Protein AF-A0A7W5P8Y1-F1 (afdb_monomer)

Sequence (285 aa):
MSAIVIVIILLVLVVILALVGFSMYNGFVKGRNTIQESWRQVDVELNRRYELLPNLVETVRAYAAHERNTLEDVTRLRNQAAQISQSDSGGLPSAQRSQVEEQLSGAVRNLIVSVEAYPDLKSNQNFLALQSQLVETEDRIANGRRYYNANVAAYNTKVESVPSNIIAGIAHFEKATYFEVNDPAVRQAPSVSFGEIAYRGEGDQPGQFQQPPQQQSLPPAQRPDDQLPDPQASGGYTPPAYAPPPQQGQAGPSGYQPPQNGQAQPGGQSGGQPGPGGYQPPQTS

Organism: NCBI:txid53388

pLDDT: mean 78.39, std 20.76, range [36.25, 97.94]

Radius of gyration: 36.6 Å; Cα contacts (8 Å, |Δi|>4): 149; chains: 1; bounding box: 74×118×83 Å

Structure (mmCIF, N/CA/C/O backbone):
data_AF-A0A7W5P8Y1-F1
#
_entry.id   AF-A0A7W5P8Y1-F1
#
loop_
_atom_site.group_PDB
_atom_site.id
_atom_site.type_symbol
_atom_site.label_atom_id
_atom_site.label_alt_id
_atom_site.label_comp_id
_atom_site.label_asym_id
_atom_site.label_entity_id
_atom_site.label_seq_id
_atom_site.pdbx_PDB_ins_code
_atom_site.Cartn_x
_atom_site.Cartn_y
_atom_site.Cartn_z
_atom_site.occupancy
_atom_site.B_iso_or_equiv
_atom_site.auth_seq_id
_atom_site.auth_comp_id
_atom_site.auth_asym_id
_atom_site.auth_atom_id
_atom_site.pdbx_PDB_model_num
ATOM 1 N N . MET A 1 1 ? 26.830 1.564 -54.567 1.00 70.31 1 MET A N 1
ATOM 2 C CA . MET A 1 1 ? 26.452 2.367 -53.381 1.00 70.31 1 MET A CA 1
ATOM 3 C C . MET A 1 1 ? 27.749 2.873 -52.756 1.00 70.31 1 MET A C 1
ATOM 5 O O . MET A 1 1 ? 28.651 2.062 -52.597 1.00 70.31 1 MET A O 1
ATOM 9 N N . SER A 1 2 ? 27.927 4.179 -52.535 1.00 92.38 2 SER A N 1
ATOM 10 C CA . SER A 1 2 ? 29.203 4.717 -52.030 1.00 92.38 2 SER A CA 1
ATOM 11 C C . SER A 1 2 ? 29.377 4.413 -50.536 1.00 92.38 2 SER A C 1
ATOM 13 O O . SER A 1 2 ? 28.396 4.371 -49.796 1.00 92.38 2 SER A O 1
ATOM 15 N N . ALA A 1 3 ? 30.619 4.215 -50.077 1.00 92.44 3 ALA A N 1
ATOM 16 C CA . ALA A 1 3 ? 30.924 3.919 -48.669 1.00 92.44 3 ALA A CA 1
ATOM 17 C C . ALA A 1 3 ? 30.329 4.960 -47.699 1.00 92.44 3 ALA A C 1
ATOM 19 O O . ALA A 1 3 ? 29.842 4.613 -46.628 1.00 92.44 3 ALA A O 1
ATOM 20 N N . ILE A 1 4 ? 30.279 6.227 -48.124 1.00 94.25 4 ILE A N 1
ATOM 21 C CA . ILE A 1 4 ? 29.667 7.336 -47.380 1.00 94.25 4 ILE A CA 1
ATOM 22 C C . ILE A 1 4 ? 28.175 7.082 -47.113 1.00 94.25 4 ILE A C 1
ATOM 24 O O . ILE A 1 4 ? 27.702 7.307 -46.004 1.00 94.25 4 ILE A O 1
ATOM 28 N N . VAL A 1 5 ? 27.434 6.564 -48.098 1.00 94.75 5 VAL A N 1
ATOM 29 C CA . VAL A 1 5 ? 26.000 6.264 -47.945 1.00 94.75 5 VAL A CA 1
ATOM 30 C C . VAL A 1 5 ? 25.782 5.147 -46.924 1.00 94.75 5 VAL A C 1
ATOM 32 O O . VAL A 1 5 ? 24.879 5.251 -46.100 1.00 94.75 5 VAL A O 1
ATOM 35 N N . ILE A 1 6 ? 26.637 4.119 -46.914 1.00 94.88 6 ILE A N 1
ATOM 36 C CA . ILE A 1 6 ? 26.567 3.027 -45.927 1.00 94.88 6 ILE A CA 1
ATOM 37 C C . ILE A 1 6 ? 26.810 3.563 -44.509 1.00 94.88 6 ILE A C 1
ATOM 39 O O . ILE A 1 6 ? 26.058 3.236 -43.594 1.00 94.88 6 ILE A O 1
ATOM 43 N N . VAL A 1 7 ? 27.811 4.432 -44.327 1.00 95.81 7 VAL A N 1
ATOM 44 C CA . VAL A 1 7 ? 28.109 5.055 -43.025 1.00 95.81 7 VAL A CA 1
ATOM 45 C C . VAL A 1 7 ? 26.942 5.912 -42.532 1.00 95.81 7 VAL A C 1
ATOM 47 O O . VAL A 1 7 ? 26.575 5.819 -41.363 1.00 95.81 7 VAL A O 1
ATOM 50 N N . ILE A 1 8 ? 26.318 6.703 -43.410 1.00 95.81 8 ILE A N 1
ATOM 51 C CA . ILE A 1 8 ? 25.147 7.518 -43.051 1.00 95.81 8 ILE A CA 1
ATOM 52 C C . ILE A 1 8 ? 23.976 6.626 -42.621 1.00 95.81 8 ILE A C 1
ATOM 54 O O . ILE A 1 8 ? 23.353 6.903 -41.599 1.00 95.81 8 ILE A O 1
ATOM 58 N N . ILE A 1 9 ? 23.701 5.536 -43.347 1.00 95.56 9 ILE A N 1
ATOM 59 C CA . ILE A 1 9 ? 22.631 4.587 -42.994 1.00 95.56 9 ILE A CA 1
ATOM 60 C C . ILE A 1 9 ? 22.881 3.972 -41.612 1.00 95.56 9 ILE A C 1
ATOM 62 O O . ILE A 1 9 ? 21.969 3.927 -40.787 1.00 95.56 9 ILE A O 1
ATOM 66 N N . LEU A 1 10 ? 24.114 3.538 -41.333 1.00 95.44 10 LEU A N 1
ATOM 67 C CA . LEU A 1 10 ? 24.484 2.986 -40.028 1.00 95.44 10 LEU A CA 1
ATOM 68 C C . LEU A 1 10 ? 24.333 4.016 -38.903 1.00 95.44 10 LEU A C 1
ATOM 70 O O . LEU A 1 10 ? 23.804 3.689 -37.844 1.00 95.44 10 LEU A O 1
ATOM 74 N N . LEU A 1 11 ? 24.747 5.263 -39.132 1.00 96.12 11 LEU A N 1
ATOM 75 C CA . LEU A 1 11 ? 24.616 6.334 -38.145 1.00 96.12 11 LEU A CA 1
ATOM 76 C C . LEU A 1 11 ? 23.142 6.625 -37.840 1.00 96.12 11 LEU A C 1
ATOM 78 O O . LEU A 1 11 ? 22.757 6.685 -36.674 1.00 96.12 11 LEU A O 1
ATOM 82 N N . VAL A 1 12 ? 22.303 6.739 -38.873 1.00 96.38 12 VAL A N 1
ATOM 83 C CA . VAL A 1 12 ? 20.855 6.935 -38.710 1.00 96.38 12 VAL A CA 1
ATOM 84 C C . VAL A 1 12 ? 20.232 5.772 -37.934 1.00 96.38 12 VAL A C 1
ATOM 86 O O . VAL A 1 12 ? 19.449 6.008 -37.015 1.00 96.38 12 VAL A O 1
ATOM 89 N N . LEU A 1 13 ? 20.618 4.529 -38.236 1.00 96.19 13 LEU A N 1
ATOM 90 C CA . LEU A 1 13 ? 20.143 3.350 -37.510 1.00 96.19 13 LEU A CA 1
ATOM 91 C C . LEU A 1 13 ? 20.513 3.409 -36.019 1.00 96.19 13 LEU A C 1
ATOM 93 O O . LEU A 1 13 ? 19.658 3.169 -35.168 1.00 96.19 13 LEU A O 1
ATOM 97 N N . VAL A 1 14 ? 21.755 3.776 -35.694 1.00 95.88 14 VAL A N 1
ATOM 98 C CA . VAL A 1 14 ? 22.213 3.931 -34.303 1.00 95.88 14 VAL A CA 1
ATOM 99 C C . VAL A 1 14 ? 21.418 5.015 -33.573 1.00 95.88 14 VAL A C 1
ATOM 101 O O . VAL A 1 14 ? 20.991 4.795 -32.441 1.00 95.88 14 VAL A O 1
ATOM 104 N N . VAL A 1 15 ? 21.161 6.158 -34.217 1.00 95.81 15 VAL A N 1
ATOM 105 C CA . VAL A 1 15 ? 20.356 7.241 -33.626 1.00 95.81 15 VAL A CA 1
ATOM 106 C C . VAL A 1 15 ? 18.926 6.773 -33.343 1.00 95.81 15 VAL A C 1
ATOM 108 O O . VAL A 1 15 ? 18.408 7.028 -32.257 1.00 95.81 15 VAL A O 1
ATOM 111 N N . ILE A 1 16 ? 18.297 6.042 -34.269 1.00 95.25 16 ILE A N 1
ATOM 112 C CA . ILE A 1 16 ? 16.948 5.490 -34.068 1.00 95.25 16 ILE A CA 1
ATOM 113 C C . ILE A 1 16 ? 16.932 4.516 -32.883 1.00 95.25 16 ILE A C 1
ATOM 115 O O . ILE A 1 16 ? 16.074 4.635 -32.007 1.00 95.25 16 ILE A O 1
ATOM 119 N N . LEU A 1 17 ? 17.892 3.588 -32.815 1.00 93.75 17 LEU A N 1
ATOM 120 C CA . LEU A 1 17 ? 17.996 2.635 -31.706 1.00 93.75 17 LEU A CA 1
ATOM 121 C C . LEU A 1 17 ? 18.206 3.342 -30.361 1.00 93.75 17 LEU A C 1
ATOM 123 O O . LEU A 1 17 ? 17.574 2.970 -29.372 1.00 93.75 17 LEU A O 1
ATOM 127 N N . ALA A 1 18 ? 19.032 4.392 -30.328 1.00 92.69 18 ALA A N 1
ATOM 128 C CA . ALA A 1 18 ? 19.240 5.196 -29.130 1.00 92.69 18 ALA A CA 1
ATOM 129 C C . ALA A 1 18 ? 17.938 5.871 -28.670 1.00 92.69 18 ALA A C 1
ATOM 131 O O . ALA A 1 18 ? 17.569 5.751 -27.503 1.00 92.69 18 ALA A O 1
ATOM 132 N N . LEU A 1 19 ? 17.199 6.521 -29.578 1.00 95.19 19 LEU A N 1
ATOM 133 C CA . LEU A 1 19 ? 15.923 7.177 -29.257 1.00 95.19 19 LEU A CA 1
ATOM 134 C C . LEU A 1 19 ? 14.881 6.190 -28.710 1.00 95.19 19 LEU A C 1
ATOM 136 O O . LEU A 1 19 ? 14.196 6.486 -27.727 1.00 95.19 19 LEU A O 1
ATOM 140 N N . VAL A 1 20 ? 14.788 4.998 -29.306 1.00 93.25 20 VAL A N 1
ATOM 141 C CA . VAL A 1 20 ? 13.912 3.922 -28.822 1.00 93.25 20 VAL A CA 1
ATOM 142 C C . VAL A 1 20 ? 14.339 3.462 -27.424 1.00 93.25 20 VAL A C 1
ATOM 144 O O . VAL A 1 20 ? 13.491 3.348 -26.535 1.00 93.25 20 VAL A O 1
ATOM 147 N N . GLY A 1 21 ? 15.642 3.272 -27.197 1.00 93.19 21 GLY A N 1
ATOM 148 C CA . GLY A 1 21 ? 16.197 2.915 -25.890 1.00 93.19 21 GLY A CA 1
ATOM 149 C C . GLY A 1 21 ? 15.875 3.947 -24.804 1.00 93.19 21 GLY A C 1
ATOM 150 O O . GLY A 1 21 ? 15.386 3.577 -23.734 1.00 93.19 21 GLY A O 1
ATOM 151 N N . PHE A 1 22 ? 16.050 5.242 -25.090 1.00 95.00 22 PHE A N 1
ATOM 152 C CA . PHE A 1 22 ? 15.689 6.329 -24.168 1.00 95.00 22 PHE A CA 1
ATOM 153 C C . PHE A 1 22 ? 14.194 6.337 -23.831 1.00 95.00 22 PHE A C 1
ATOM 155 O O . PHE A 1 22 ? 13.819 6.503 -22.669 1.00 95.00 22 PHE A O 1
ATOM 162 N N . SER A 1 23 ? 13.331 6.116 -24.825 1.00 94.81 23 SER A N 1
ATOM 163 C CA . SER A 1 23 ? 11.884 6.014 -24.608 1.00 94.81 23 SER A CA 1
ATOM 164 C C . SER A 1 23 ? 11.524 4.840 -23.685 1.00 94.81 23 SER A C 1
ATOM 166 O O . SER A 1 23 ? 10.752 4.999 -22.733 1.00 94.81 23 SER A O 1
ATOM 168 N N . MET A 1 24 ? 12.134 3.668 -23.898 1.00 94.81 24 MET A N 1
ATOM 169 C CA . MET A 1 24 ? 11.930 2.492 -23.044 1.00 94.81 24 MET A CA 1
ATOM 170 C C . MET A 1 24 ? 12.393 2.741 -21.608 1.00 94.81 24 MET A C 1
ATOM 172 O O . MET A 1 24 ? 11.608 2.502 -20.686 1.00 94.81 24 MET A O 1
ATOM 176 N N . TYR A 1 25 ? 13.605 3.279 -21.428 1.00 96.19 25 TYR A N 1
ATOM 177 C CA . TYR A 1 25 ? 14.173 3.633 -20.124 1.00 96.19 25 TYR A CA 1
ATOM 178 C C . TYR A 1 25 ? 13.255 4.584 -19.346 1.00 96.19 25 TYR A C 1
ATOM 180 O O . TYR A 1 25 ? 12.835 4.276 -18.230 1.00 96.19 25 TYR A O 1
ATOM 188 N N . ASN A 1 26 ? 12.847 5.698 -19.963 1.00 96.81 26 ASN A N 1
ATOM 189 C CA . ASN A 1 26 ? 11.939 6.662 -19.334 1.00 96.81 26 ASN A CA 1
ATOM 190 C C . ASN A 1 26 ? 10.590 6.031 -18.985 1.00 96.81 26 ASN A C 1
ATOM 192 O O . ASN A 1 26 ? 9.994 6.330 -17.950 1.00 96.81 26 ASN A O 1
ATOM 196 N N . GLY A 1 27 ? 10.111 5.115 -19.823 1.00 96.75 27 GLY A N 1
ATOM 197 C CA . GLY A 1 27 ? 8.899 4.372 -19.537 1.00 96.75 27 GLY A CA 1
ATOM 198 C C . GLY A 1 27 ? 9.029 3.399 -18.357 1.00 96.75 27 GLY A C 1
ATOM 199 O O . GLY A 1 27 ? 8.017 3.133 -17.714 1.00 96.75 27 GLY A O 1
ATOM 200 N N . PHE A 1 28 ? 10.216 2.864 -18.061 1.00 97.06 28 PHE A N 1
ATOM 201 C CA . PHE A 1 28 ? 10.454 2.074 -16.847 1.00 97.06 28 PHE A CA 1
ATOM 202 C C . PHE A 1 28 ? 10.535 2.951 -15.598 1.00 97.06 28 PHE A C 1
ATOM 204 O O . PHE A 1 28 ? 9.910 2.625 -14.590 1.00 97.06 28 PHE A O 1
ATOM 211 N N . VAL A 1 29 ? 11.228 4.092 -15.681 1.00 96.94 29 VAL A N 1
ATOM 212 C CA . VAL A 1 29 ? 11.271 5.091 -14.598 1.00 96.94 29 VAL A CA 1
ATOM 213 C C . VAL A 1 29 ? 9.858 5.551 -14.240 1.00 96.94 29 VAL A C 1
ATOM 215 O O . VAL A 1 29 ? 9.480 5.544 -13.070 1.00 96.94 29 VAL A O 1
ATOM 218 N N . LYS A 1 30 ? 9.036 5.862 -15.250 1.00 97.50 30 LYS A N 1
ATOM 219 C CA . LYS A 1 30 ? 7.623 6.200 -15.049 1.00 97.50 30 LYS A CA 1
ATOM 220 C C . LYS A 1 30 ? 6.869 5.073 -14.342 1.00 97.50 30 LYS A C 1
ATOM 222 O O . LYS A 1 30 ? 6.160 5.347 -13.383 1.00 97.50 30 LYS A O 1
ATOM 227 N N . GLY A 1 31 ? 7.053 3.824 -14.776 1.00 97.38 31 GLY A N 1
ATOM 228 C CA . GLY A 1 31 ? 6.427 2.657 -14.149 1.00 97.38 31 GLY A CA 1
ATOM 229 C C . GLY A 1 31 ? 6.788 2.505 -12.668 1.00 97.38 31 GLY A C 1
ATOM 230 O O . GLY A 1 31 ? 5.888 2.368 -11.843 1.00 97.38 31 GLY A O 1
ATOM 231 N N . ARG A 1 32 ? 8.075 2.620 -12.309 1.00 95.69 32 ARG A N 1
ATOM 232 C CA . ARG A 1 32 ? 8.530 2.593 -10.905 1.00 95.69 32 ARG A CA 1
ATOM 233 C C . ARG A 1 32 ? 7.883 3.696 -10.069 1.00 95.69 32 ARG A C 1
ATOM 235 O O . ARG A 1 32 ? 7.367 3.417 -8.990 1.00 95.69 32 ARG A O 1
ATOM 242 N N . ASN A 1 33 ? 7.856 4.921 -10.591 1.00 96.19 33 ASN A N 1
ATOM 243 C CA . ASN A 1 33 ? 7.246 6.055 -9.897 1.00 96.19 33 ASN A CA 1
ATOM 244 C C . ASN A 1 33 ? 5.735 5.857 -9.710 1.00 96.19 33 ASN A C 1
ATOM 246 O O . ASN A 1 33 ? 5.215 6.143 -8.638 1.00 96.19 33 ASN A O 1
ATOM 250 N N . THR A 1 34 ? 5.030 5.326 -10.716 1.00 97.00 34 THR A N 1
ATOM 251 C CA . THR A 1 34 ? 3.597 5.008 -10.614 1.00 97.00 34 THR A CA 1
ATOM 252 C C . THR A 1 34 ? 3.324 3.927 -9.569 1.00 97.00 34 THR A C 1
ATOM 254 O O . THR A 1 34 ? 2.392 4.072 -8.781 1.00 97.00 34 THR A O 1
ATOM 257 N N . ILE A 1 35 ? 4.148 2.875 -9.509 1.00 96.81 35 ILE A N 1
ATOM 258 C CA . ILE A 1 35 ? 4.040 1.839 -8.472 1.00 96.81 35 ILE A CA 1
ATOM 259 C C . ILE A 1 35 ? 4.240 2.457 -7.087 1.00 96.81 35 ILE A C 1
ATOM 261 O O . ILE A 1 35 ? 3.395 2.266 -6.216 1.00 96.81 35 ILE A O 1
ATOM 265 N N . GLN A 1 36 ? 5.310 3.233 -6.894 1.00 95.31 36 GLN A N 1
ATOM 266 C CA . GLN A 1 36 ? 5.610 3.867 -5.609 1.00 95.31 36 GLN A CA 1
ATOM 267 C C . GLN A 1 36 ? 4.511 4.845 -5.172 1.00 95.31 36 GLN A C 1
ATOM 269 O O . GLN A 1 36 ? 4.166 4.896 -3.996 1.00 95.31 36 GLN A O 1
ATOM 274 N N . GLU A 1 37 ? 3.940 5.593 -6.114 1.00 95.44 37 GLU A N 1
ATOM 275 C CA . GLU A 1 37 ? 2.805 6.480 -5.867 1.00 95.44 37 GLU A CA 1
ATOM 276 C C . GLU A 1 37 ? 1.570 5.695 -5.415 1.00 95.44 37 GLU A C 1
ATOM 278 O O . GLU A 1 37 ? 1.010 5.978 -4.358 1.00 95.44 37 GLU A O 1
ATOM 283 N N . SER A 1 38 ? 1.187 4.655 -6.163 1.00 95.88 38 SER A N 1
ATOM 284 C CA . SER A 1 38 ? 0.051 3.808 -5.783 1.00 95.88 38 SER A CA 1
ATOM 285 C C . SER A 1 38 ? 0.266 3.100 -4.443 1.00 95.88 38 SER A C 1
ATOM 287 O O . SER A 1 38 ? -0.683 2.931 -3.684 1.00 95.88 38 SER A O 1
ATOM 289 N N . TRP A 1 39 ? 1.511 2.747 -4.113 1.00 95.69 39 TRP A N 1
ATOM 290 C CA . TRP A 1 39 ? 1.852 2.182 -2.812 1.00 95.69 39 TRP A CA 1
ATOM 291 C C . TRP A 1 39 ? 1.713 3.198 -1.683 1.00 95.69 39 TRP A C 1
ATOM 293 O O . TRP A 1 39 ? 1.104 2.883 -0.668 1.00 95.69 39 TRP A O 1
ATOM 303 N N . ARG A 1 40 ? 2.210 4.429 -1.865 1.00 94.69 40 ARG A N 1
ATOM 304 C CA . ARG A 1 40 ? 2.064 5.497 -0.863 1.00 94.69 40 ARG A CA 1
ATOM 305 C C . ARG A 1 40 ? 0.600 5.754 -0.511 1.00 94.69 40 ARG A C 1
ATOM 307 O O . ARG A 1 40 ? 0.291 5.975 0.652 1.00 94.69 40 ARG A O 1
ATOM 314 N N . GLN A 1 41 ? -0.300 5.678 -1.488 1.00 94.50 41 GLN A N 1
ATOM 315 C CA . GLN A 1 41 ? -1.737 5.822 -1.238 1.00 94.50 41 GLN A CA 1
ATOM 316 C C . GLN A 1 41 ? -2.290 4.688 -0.365 1.00 94.50 41 GLN A C 1
ATOM 318 O O . GLN A 1 41 ? -3.066 4.948 0.549 1.00 94.50 41 GLN A O 1
ATOM 323 N N . VAL A 1 42 ? -1.859 3.444 -0.596 1.00 95.69 42 VAL A N 1
ATOM 324 C CA . VAL A 1 42 ? -2.226 2.302 0.257 1.00 95.69 42 VAL A CA 1
ATOM 325 C C . VAL A 1 42 ? -1.643 2.462 1.663 1.00 95.69 42 VAL A C 1
ATOM 327 O O . VAL A 1 42 ? -2.357 2.280 2.644 1.00 95.69 42 VAL A O 1
ATOM 330 N N . ASP A 1 43 ? -0.369 2.837 1.766 1.00 94.94 43 ASP A N 1
ATOM 331 C CA . ASP A 1 43 ? 0.350 3.005 3.032 1.00 94.94 43 ASP A CA 1
ATOM 332 C C . ASP A 1 43 ? -0.308 4.049 3.948 1.00 94.94 43 ASP A C 1
ATOM 334 O O . ASP A 1 43 ? -0.432 3.825 5.151 1.00 94.94 43 ASP A O 1
ATOM 338 N N . VAL A 1 44 ? -0.812 5.154 3.390 1.00 95.31 44 VAL A N 1
ATOM 339 C CA . VAL A 1 44 ? -1.564 6.167 4.151 1.00 95.31 44 VAL A CA 1
ATOM 340 C C . VAL A 1 44 ? -2.816 5.571 4.799 1.00 95.31 44 VAL A C 1
ATOM 342 O O . VAL A 1 44 ? -3.056 5.791 5.986 1.00 95.31 44 VAL A O 1
ATOM 345 N N . GLU A 1 45 ? -3.597 4.783 4.060 1.00 97.19 45 GLU A N 1
ATOM 346 C CA . GLU A 1 45 ? -4.825 4.179 4.591 1.00 97.19 45 GLU A CA 1
ATOM 347 C C . GLU A 1 45 ? -4.522 3.056 5.599 1.00 97.19 45 GLU A C 1
ATOM 349 O O . GLU A 1 45 ? -5.221 2.914 6.604 1.00 97.19 45 GLU A O 1
ATOM 354 N N . LEU A 1 46 ? -3.434 2.301 5.402 1.00 9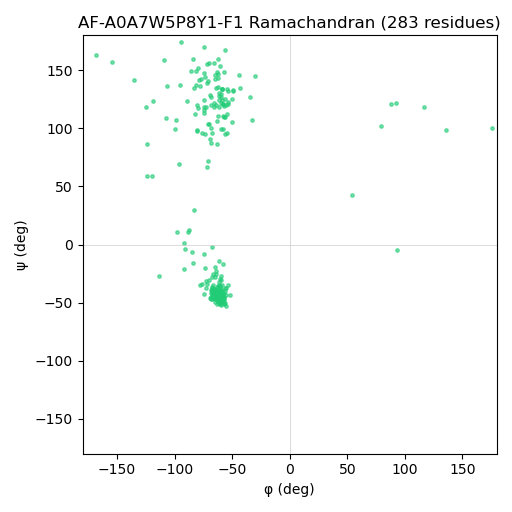6.69 46 LEU A N 1
ATOM 355 C CA . LEU A 1 46 ? -2.948 1.332 6.393 1.00 96.69 46 LEU A CA 1
ATOM 356 C C . LEU A 1 46 ? -2.574 2.021 7.714 1.00 96.69 46 LEU A C 1
ATOM 358 O O . LEU A 1 46 ?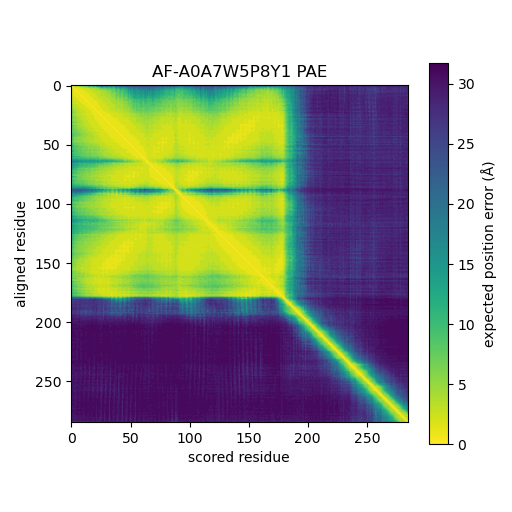 -2.992 1.568 8.780 1.00 96.69 46 LEU A O 1
ATOM 362 N N . ASN A 1 47 ? -1.863 3.150 7.652 1.00 95.50 47 ASN A N 1
ATOM 363 C CA . ASN A 1 47 ? -1.534 3.936 8.841 1.00 95.50 47 ASN A CA 1
ATOM 364 C C . ASN A 1 47 ? -2.788 4.500 9.520 1.00 95.50 47 ASN A C 1
ATOM 366 O O . ASN A 1 47 ? -2.942 4.352 10.734 1.00 95.50 47 ASN A O 1
ATOM 370 N N . ARG A 1 48 ? -3.737 5.044 8.745 1.00 97.06 48 ARG A N 1
ATOM 371 C CA . ARG A 1 48 ? -5.031 5.512 9.266 1.00 97.06 48 ARG A CA 1
ATOM 372 C C . ARG A 1 48 ? -5.762 4.410 10.032 1.00 97.06 48 ARG A C 1
ATOM 374 O O . ARG A 1 48 ? -6.266 4.645 11.129 1.00 97.06 48 ARG A O 1
ATOM 381 N N . ARG A 1 49 ? -5.774 3.180 9.509 1.00 97.50 49 ARG A N 1
ATOM 382 C CA . ARG A 1 49 ? -6.339 2.023 10.218 1.00 97.50 49 ARG A CA 1
ATOM 383 C C . ARG A 1 49 ? -5.673 1.819 11.579 1.00 97.50 49 ARG A C 1
ATOM 385 O O . ARG A 1 49 ? -6.369 1.635 12.575 1.00 97.50 49 ARG A O 1
ATOM 392 N N . TYR A 1 50 ? -4.348 1.887 11.666 1.00 97.12 50 TYR A N 1
ATOM 393 C CA . TYR A 1 50 ? -3.644 1.701 12.939 1.00 97.12 50 TYR A CA 1
ATOM 394 C C . TYR A 1 50 ? -3.944 2.782 13.980 1.00 97.12 50 TYR A C 1
ATOM 396 O O . TYR A 1 50 ? -3.830 2.507 15.179 1.00 97.12 50 TYR A O 1
ATOM 404 N N . GLU A 1 51 ? -4.288 3.990 13.543 1.00 97.00 51 GLU A N 1
ATOM 405 C CA . GLU A 1 51 ? -4.684 5.102 14.410 1.00 97.00 51 GLU A CA 1
ATOM 406 C C . GLU A 1 51 ? -6.114 4.936 14.939 1.00 97.00 51 GLU A C 1
ATOM 408 O O . GLU A 1 51 ? -6.392 5.280 16.087 1.00 97.00 51 GLU A O 1
ATOM 413 N N . LEU A 1 52 ? -7.012 4.350 14.139 1.00 97.19 52 LEU A N 1
ATOM 414 C CA . LEU A 1 52 ? -8.411 4.121 14.517 1.00 97.19 52 LEU A CA 1
ATOM 415 C C . LEU A 1 52 ? -8.593 2.923 15.461 1.00 97.19 52 LEU A C 1
ATOM 417 O O . LEU A 1 52 ? -9.451 2.951 16.347 1.00 97.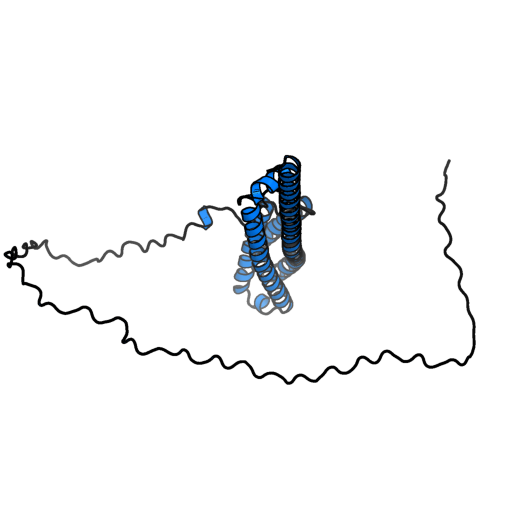19 52 LEU A O 1
ATOM 421 N N . LEU A 1 53 ? -7.788 1.868 15.298 1.00 97.12 53 LEU A N 1
ATOM 422 C CA . LEU A 1 53 ? -7.970 0.610 16.031 1.00 97.12 53 LEU A CA 1
ATOM 423 C C . LEU A 1 53 ? -7.888 0.715 17.564 1.00 97.12 53 LEU A C 1
ATOM 425 O O . LEU A 1 53 ? -8.707 0.071 18.215 1.00 97.12 53 LEU A O 1
ATOM 429 N N . PRO A 1 54 ? -6.989 1.504 18.184 1.00 96.75 54 PRO A N 1
ATOM 430 C CA . PRO A 1 54 ? -6.971 1.661 19.639 1.00 96.75 54 PRO A CA 1
ATOM 431 C C . PRO A 1 54 ? -8.288 2.205 20.198 1.00 96.75 54 PRO A C 1
ATOM 433 O O . PRO A 1 54 ? -8.796 1.683 21.188 1.00 96.75 54 PRO A O 1
ATOM 436 N N . ASN A 1 55 ? -8.869 3.206 19.528 1.00 96.44 55 ASN A N 1
ATOM 437 C CA . ASN A 1 55 ? -10.145 3.798 19.933 1.00 96.44 55 ASN A CA 1
ATOM 438 C C . ASN A 1 55 ? -11.300 2.805 19.762 1.00 96.44 55 ASN A C 1
ATOM 440 O O . ASN A 1 55 ? -12.177 2.726 20.623 1.00 96.44 55 ASN A O 1
ATOM 444 N N . LEU A 1 56 ? -11.283 2.012 18.685 1.00 94.81 56 LEU A N 1
ATOM 445 C CA . LEU A 1 56 ? -12.239 0.922 18.496 1.00 94.81 56 LEU A CA 1
ATOM 446 C C . LEU A 1 56 ? -12.127 -0.108 19.627 1.00 94.81 56 LEU A C 1
ATOM 448 O O . LEU A 1 56 ? -13.132 -0.433 20.252 1.00 94.81 56 LEU A O 1
ATOM 452 N N . VAL A 1 57 ? -10.915 -0.597 19.905 1.00 95.50 57 VAL A N 1
ATOM 453 C CA . VAL A 1 57 ? -10.657 -1.618 20.931 1.00 95.50 57 VAL A CA 1
ATOM 454 C C . VAL A 1 57 ? -11.119 -1.141 22.304 1.00 95.50 57 VAL A C 1
ATOM 456 O O . VAL A 1 57 ? -11.767 -1.903 23.016 1.00 95.50 57 VAL A O 1
ATOM 459 N N . GLU A 1 58 ? -10.838 0.111 22.667 1.00 95.06 58 GLU A N 1
ATOM 460 C CA . GLU A 1 58 ? -11.275 0.671 23.948 1.00 95.06 58 GLU A CA 1
ATOM 461 C C . GLU A 1 58 ? -12.803 0.795 24.028 1.00 95.06 58 GLU A C 1
ATOM 463 O O . GLU A 1 58 ? -13.411 0.408 25.026 1.00 95.06 58 GLU A O 1
ATOM 468 N N . THR A 1 59 ? -13.440 1.248 22.944 1.00 93.38 59 THR A N 1
ATOM 469 C CA . THR A 1 59 ? -14.903 1.362 22.879 1.00 93.38 59 THR A CA 1
ATOM 470 C C . THR A 1 59 ? -15.567 -0.007 23.008 1.00 93.38 59 THR A C 1
ATOM 472 O O . THR A 1 59 ? -16.506 -0.155 23.781 1.00 93.38 59 THR A O 1
ATOM 475 N N . VAL A 1 60 ? -15.073 -1.033 22.310 1.00 93.69 60 VAL A N 1
ATOM 476 C CA . VAL A 1 60 ? -15.630 -2.391 22.409 1.00 93.69 60 VAL A CA 1
ATOM 477 C C . VAL A 1 60 ? -15.370 -2.986 23.794 1.00 93.69 60 VAL A C 1
ATOM 479 O O . VAL A 1 60 ? -16.274 -3.572 24.385 1.00 93.69 60 VAL A O 1
ATOM 482 N N . ARG A 1 61 ? -14.172 -2.790 24.362 1.00 93.38 61 ARG A N 1
ATOM 483 C CA . ARG A 1 61 ? -13.806 -3.285 25.700 1.00 93.38 61 ARG A CA 1
ATOM 484 C C . ARG A 1 61 ? -14.769 -2.810 26.788 1.00 93.38 61 ARG A C 1
ATOM 486 O O . ARG A 1 61 ? -15.077 -3.591 27.686 1.00 93.38 61 ARG A O 1
ATOM 493 N N . ALA A 1 62 ? -15.255 -1.571 26.702 1.00 92.25 62 ALA A N 1
ATOM 494 C CA . ALA A 1 62 ? -16.185 -1.004 27.678 1.00 92.25 62 ALA A CA 1
ATOM 495 C C . ALA A 1 62 ? -17.549 -1.724 27.727 1.00 92.25 62 ALA A C 1
ATOM 497 O O . ALA A 1 62 ? -18.200 -1.710 28.769 1.00 92.25 62 ALA A O 1
ATOM 498 N N . TYR A 1 63 ? -17.965 -2.374 26.633 1.00 91.25 63 TYR A N 1
ATOM 499 C CA . TYR A 1 63 ? -19.277 -3.028 26.514 1.00 91.25 63 TYR A CA 1
ATOM 500 C C . TYR A 1 63 ? -19.196 -4.558 26.400 1.00 91.25 63 TYR A C 1
ATOM 502 O O . TYR A 1 63 ? -20.120 -5.258 26.806 1.00 91.25 63 TYR A O 1
ATOM 510 N N . ALA A 1 64 ? -18.091 -5.092 25.880 1.00 89.12 64 ALA A N 1
ATOM 511 C CA . ALA A 1 64 ? -17.917 -6.502 25.545 1.00 89.12 64 ALA A CA 1
ATOM 512 C C . ALA A 1 64 ? -16.689 -7.097 26.255 1.00 89.12 64 ALA A C 1
ATOM 514 O O . ALA A 1 64 ? -15.764 -7.618 25.635 1.00 89.12 64 ALA A O 1
ATOM 515 N N . ALA A 1 65 ? -16.672 -7.050 27.590 1.00 84.88 65 ALA A N 1
ATOM 516 C CA . ALA A 1 65 ? -15.541 -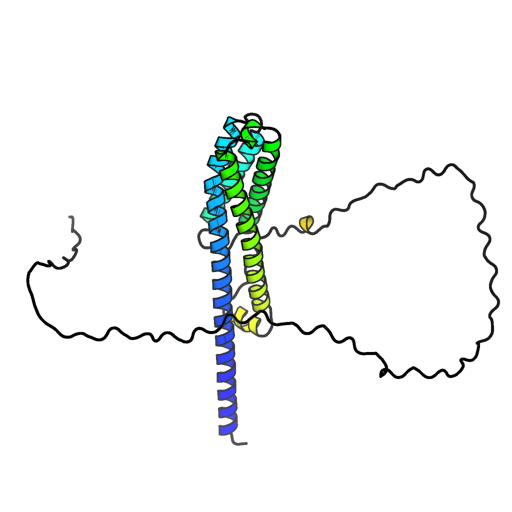7.531 28.395 1.00 84.88 65 ALA A CA 1
ATOM 517 C C . ALA A 1 65 ? -15.225 -9.035 28.231 1.00 84.88 65 ALA A C 1
ATOM 519 O O . ALA A 1 65 ? -14.160 -9.478 28.668 1.00 84.88 65 ALA A O 1
ATOM 520 N N . HIS A 1 66 ? -16.135 -9.811 27.631 1.00 88.00 66 HIS A N 1
ATOM 521 C CA . HIS A 1 66 ? -15.954 -11.230 27.314 1.00 88.00 66 HIS A CA 1
ATOM 522 C C . HIS A 1 66 ? -15.206 -11.469 25.988 1.00 88.00 66 HIS A C 1
ATOM 524 O O . HIS A 1 66 ? -14.645 -12.546 25.807 1.00 88.00 66 HIS A O 1
ATOM 530 N N . GLU A 1 67 ? -15.079 -10.458 25.122 1.00 93.00 67 GLU A N 1
ATOM 531 C CA . GLU A 1 67 ? -14.384 -10.522 23.821 1.00 93.00 67 GLU A CA 1
ATOM 532 C C . GLU A 1 67 ? -12.858 -10.330 23.935 1.00 93.00 67 GLU A C 1
ATOM 534 O O . GLU A 1 67 ? -12.205 -9.810 23.030 1.00 93.00 67 GLU A O 1
ATOM 539 N N . ARG A 1 68 ? -12.252 -10.725 25.064 1.00 91.06 68 ARG A N 1
ATOM 540 C CA . ARG A 1 68 ? -10.828 -10.452 25.349 1.00 91.06 68 ARG A CA 1
ATOM 541 C C . ARG A 1 68 ? -9.903 -10.999 24.274 1.00 91.06 68 ARG A C 1
ATOM 543 O O . ARG A 1 68 ? -9.065 -10.255 23.782 1.00 91.06 68 ARG A O 1
ATOM 550 N N . ASN A 1 69 ? -10.109 -12.253 23.877 1.00 92.50 69 ASN A N 1
ATOM 551 C CA . ASN A 1 69 ? -9.280 -12.912 22.869 1.00 92.50 69 ASN A CA 1
ATOM 552 C C . ASN A 1 69 ? -9.336 -12.158 21.530 1.00 92.50 69 ASN A C 1
ATOM 554 O O . ASN A 1 69 ? -8.299 -11.866 20.945 1.00 92.50 69 ASN A O 1
ATOM 558 N N . THR A 1 70 ? -10.534 -11.756 21.094 1.00 92.31 70 THR A N 1
ATOM 559 C CA . THR A 1 70 ? -10.742 -10.984 19.860 1.00 92.31 70 THR A CA 1
ATOM 560 C C . THR A 1 70 ? -10.013 -9.635 19.911 1.00 92.31 70 THR A C 1
ATOM 562 O O . THR A 1 70 ? -9.324 -9.248 18.966 1.00 92.31 70 THR A O 1
ATOM 565 N N . LEU A 1 71 ? -10.126 -8.915 21.033 1.00 95.19 71 LEU A N 1
ATOM 566 C CA . LEU A 1 71 ? -9.475 -7.615 21.233 1.00 95.19 71 LEU A CA 1
ATOM 567 C C . LEU A 1 71 ? -7.946 -7.729 21.332 1.00 95.19 71 LEU A C 1
ATOM 569 O O . LEU A 1 71 ? -7.225 -6.873 20.808 1.00 95.19 71 LEU A O 1
ATOM 573 N N . GLU A 1 72 ? -7.443 -8.771 21.991 1.00 95.50 72 GLU A N 1
ATOM 574 C CA . GLU A 1 72 ? -6.016 -9.084 22.078 1.00 95.50 72 GLU A CA 1
ATOM 575 C C . GLU A 1 72 ? -5.436 -9.417 20.703 1.00 95.50 72 GLU A C 1
ATOM 577 O O . GLU A 1 72 ? -4.385 -8.882 20.346 1.00 95.50 72 GLU A O 1
ATOM 582 N N . ASP A 1 73 ? -6.143 -10.208 19.894 1.00 95.94 73 ASP A N 1
ATOM 583 C CA . ASP A 1 73 ? -5.719 -10.545 18.536 1.00 95.94 73 ASP A CA 1
ATOM 584 C C . ASP A 1 73 ? -5.631 -9.315 17.630 1.00 95.94 73 ASP A C 1
ATOM 586 O O . ASP A 1 73 ? -4.607 -9.115 16.970 1.00 95.94 73 ASP A O 1
ATOM 590 N N . VAL A 1 74 ? -6.644 -8.441 17.643 1.00 96.69 74 VAL A N 1
ATOM 591 C CA . VAL A 1 74 ? -6.612 -7.173 16.890 1.00 96.69 74 VAL A CA 1
ATOM 592 C C . VAL A 1 74 ? -5.451 -6.293 17.355 1.00 96.69 74 VAL A C 1
ATOM 594 O O . VAL A 1 74 ? -4.715 -5.747 16.531 1.00 96.69 74 VAL A O 1
ATOM 597 N N . THR A 1 75 ? -5.242 -6.182 18.669 1.00 97.12 75 THR A N 1
ATOM 598 C CA . THR A 1 75 ? -4.154 -5.374 19.238 1.00 97.12 75 THR A CA 1
ATOM 599 C C . THR A 1 75 ? -2.782 -5.920 18.837 1.00 97.12 75 THR A C 1
ATOM 601 O O . THR A 1 75 ? -1.908 -5.161 18.412 1.00 97.12 75 THR A O 1
ATOM 604 N N . ARG A 1 76 ? -2.593 -7.241 18.924 1.00 97.88 76 ARG A N 1
ATOM 605 C CA . ARG A 1 76 ? -1.358 -7.934 18.543 1.00 97.88 76 ARG A CA 1
ATOM 606 C C . ARG A 1 76 ? -1.051 -7.743 17.061 1.00 97.88 76 ARG A C 1
ATOM 608 O O . ARG A 1 76 ? 0.062 -7.344 16.724 1.00 97.88 76 ARG A O 1
ATOM 615 N N . LEU A 1 77 ? -2.031 -7.988 16.190 1.00 97.94 77 LEU A N 1
ATOM 616 C CA . LEU A 1 77 ? -1.877 -7.854 14.740 1.00 97.94 77 LEU A CA 1
ATOM 617 C C . LEU A 1 77 ? -1.612 -6.405 14.326 1.00 97.94 77 LEU A C 1
ATOM 619 O O . LEU A 1 77 ? -0.737 -6.167 13.500 1.00 97.94 77 LEU A O 1
ATOM 623 N N . ARG A 1 78 ? -2.287 -5.428 14.943 1.00 97.50 78 ARG A N 1
ATOM 624 C CA . ARG A 1 78 ? -2.014 -4.000 14.728 1.00 97.50 78 ARG A CA 1
ATOM 625 C C . ARG A 1 78 ? -0.574 -3.647 15.085 1.00 97.50 78 ARG A C 1
ATOM 627 O O . ARG A 1 78 ? 0.100 -2.988 14.301 1.00 97.50 78 ARG A O 1
ATOM 634 N N . ASN A 1 79 ? -0.097 -4.079 16.251 1.00 97.25 79 ASN A N 1
ATOM 635 C CA . ASN A 1 79 ? 1.268 -3.781 16.684 1.00 97.25 79 ASN A CA 1
ATOM 636 C C . ASN A 1 79 ? 2.303 -4.426 15.751 1.00 97.25 79 ASN A C 1
ATOM 638 O O . ASN A 1 79 ? 3.284 -3.782 15.390 1.00 97.25 79 ASN A O 1
ATOM 642 N N . GLN A 1 80 ? 2.054 -5.663 15.313 1.00 96.38 80 GLN A N 1
ATOM 643 C CA . GLN A 1 80 ? 2.901 -6.347 14.339 1.00 96.38 80 GLN A CA 1
ATOM 644 C C . GLN A 1 80 ? 2.911 -5.622 12.983 1.00 96.38 80 GLN A C 1
ATOM 646 O O . GLN A 1 80 ? 3.980 -5.407 12.416 1.00 96.38 80 GLN A O 1
ATOM 651 N N . ALA A 1 81 ? 1.744 -5.208 12.484 1.00 95.31 81 ALA A N 1
ATOM 652 C CA . ALA A 1 81 ? 1.613 -4.471 11.229 1.00 95.31 81 ALA A CA 1
ATOM 653 C C . ALA A 1 81 ? 2.350 -3.123 11.291 1.00 95.31 81 ALA A C 1
ATOM 655 O O . ALA A 1 81 ? 3.171 -2.826 10.425 1.00 95.31 81 ALA A O 1
ATOM 656 N N . ALA A 1 82 ? 2.148 -2.360 12.369 1.00 94.31 82 ALA A N 1
ATOM 657 C CA . ALA A 1 82 ? 2.817 -1.081 12.592 1.00 94.31 82 ALA A CA 1
ATOM 658 C C . ALA A 1 82 ? 4.345 -1.230 12.699 1.00 94.31 82 ALA A C 1
ATOM 660 O O . ALA A 1 82 ? 5.083 -0.418 12.144 1.00 94.31 82 ALA A O 1
ATOM 661 N N . GLN A 1 83 ? 4.832 -2.283 13.363 1.00 93.88 83 GLN A N 1
ATOM 662 C CA . GLN A 1 83 ? 6.264 -2.567 13.460 1.00 93.88 83 GLN A CA 1
ATOM 663 C C . GLN A 1 83 ? 6.881 -2.868 12.086 1.00 93.88 83 GLN A C 1
ATOM 665 O O . GLN A 1 83 ? 7.937 -2.330 11.759 1.00 93.88 83 GLN A O 1
ATOM 670 N N . ILE A 1 84 ? 6.212 -3.683 11.263 1.00 92.44 84 ILE A N 1
ATOM 671 C CA . ILE A 1 84 ? 6.664 -3.982 9.894 1.00 92.44 84 ILE A CA 1
ATOM 672 C C . ILE A 1 84 ? 6.600 -2.724 9.016 1.00 92.44 84 ILE A C 1
ATOM 674 O O . ILE A 1 84 ? 7.503 -2.461 8.226 1.00 92.44 84 ILE A O 1
ATOM 678 N N . SER A 1 85 ? 5.563 -1.899 9.178 1.00 89.56 85 SER A N 1
ATOM 679 C CA . SER A 1 85 ? 5.447 -0.631 8.454 1.00 89.56 85 SER A CA 1
ATOM 680 C C . SER A 1 85 ? 6.628 0.302 8.735 1.00 89.56 85 SER A C 1
ATOM 682 O O . SER A 1 85 ? 7.069 1.013 7.836 1.00 89.56 85 SER A O 1
ATOM 684 N N . GLN A 1 86 ? 7.167 0.291 9.957 1.00 88.06 86 GLN A N 1
ATOM 685 C CA . GLN A 1 86 ? 8.347 1.079 10.317 1.00 88.06 86 GLN A CA 1
ATOM 686 C C . GLN A 1 86 ? 9.637 0.507 9.715 1.00 88.06 86 GLN A C 1
ATOM 688 O O . GLN A 1 86 ? 10.496 1.282 9.292 1.00 88.06 86 GLN A O 1
ATOM 693 N N . SER A 1 87 ? 9.789 -0.819 9.631 1.00 84.25 87 SER A N 1
ATOM 694 C CA . SER A 1 87 ? 10.961 -1.425 8.980 1.00 84.25 87 SER A CA 1
ATOM 695 C C . SER A 1 87 ? 10.967 -1.231 7.463 1.00 84.25 87 SER A C 1
ATOM 697 O O . SER A 1 87 ? 12.034 -1.087 6.874 1.00 84.25 87 SER A O 1
ATOM 699 N N . ASP A 1 88 ? 9.786 -1.162 6.846 1.00 78.88 88 ASP A N 1
ATOM 700 C CA . ASP A 1 88 ? 9.608 -1.006 5.397 1.00 78.88 88 ASP A CA 1
ATOM 701 C C . ASP A 1 88 ? 9.604 0.477 4.949 1.00 78.88 88 ASP A C 1
ATOM 703 O O . ASP A 1 88 ? 9.238 0.783 3.811 1.00 78.88 88 ASP A O 1
ATOM 707 N N . SER A 1 89 ? 10.005 1.412 5.825 1.00 66.12 89 SER A N 1
ATOM 708 C CA . SER A 1 89 ? 9.932 2.866 5.603 1.00 66.12 89 SER A CA 1
ATOM 709 C C . SER A 1 89 ? 10.542 3.300 4.260 1.00 66.12 89 SER A C 1
ATOM 711 O O . SER A 1 89 ? 11.760 3.371 4.100 1.00 66.12 89 SER A O 1
ATOM 713 N N . GLY A 1 90 ? 9.679 3.634 3.294 1.00 63.41 90 GLY A N 1
ATOM 714 C CA . GLY A 1 90 ? 10.050 4.151 1.969 1.00 63.41 90 GLY A CA 1
ATOM 715 C C . GLY A 1 90 ? 10.192 3.103 0.856 1.00 63.41 90 GLY A C 1
ATOM 716 O O . GLY A 1 90 ? 10.387 3.483 -0.303 1.00 63.41 90 GLY A O 1
ATOM 717 N N . GLY A 1 91 ? 10.065 1.812 1.181 1.00 78.38 91 GLY A N 1
ATOM 718 C CA . GLY A 1 91 ? 10.149 0.694 0.240 1.00 78.38 91 GLY A CA 1
ATOM 719 C C . GLY A 1 91 ? 8.796 0.213 -0.296 1.00 78.38 91 GLY A C 1
ATOM 720 O O . GLY A 1 91 ? 7.732 0.668 0.120 1.00 78.38 91 GLY A O 1
ATOM 721 N N . LEU A 1 92 ? 8.851 -0.726 -1.245 1.00 85.19 92 LEU A N 1
ATOM 722 C CA . LEU A 1 92 ? 7.695 -1.522 -1.675 1.00 85.19 92 LEU A CA 1
ATOM 723 C C . LEU A 1 92 ? 7.283 -2.510 -0.564 1.00 85.19 92 LEU A C 1
ATOM 725 O O . LEU A 1 92 ? 8.132 -2.869 0.253 1.00 85.19 92 LEU A O 1
ATOM 729 N N . PRO A 1 93 ? 6.021 -2.979 -0.530 1.00 86.88 93 PRO A N 1
ATOM 730 C CA . PRO A 1 93 ? 5.563 -3.909 0.492 1.00 86.88 93 PRO A CA 1
ATOM 731 C C . PRO A 1 93 ? 6.380 -5.193 0.498 1.00 86.88 93 PRO A C 1
ATOM 733 O O . PRO A 1 93 ? 6.571 -5.836 -0.540 1.00 86.88 93 PRO A O 1
ATOM 736 N N . SER A 1 94 ? 6.777 -5.623 1.692 1.00 88.62 94 SER A N 1
ATOM 737 C CA . SER A 1 94 ? 7.261 -6.979 1.901 1.00 88.62 94 SER A CA 1
ATOM 738 C C . SER A 1 94 ? 6.111 -8.000 1.830 1.00 88.62 94 SER A C 1
ATOM 740 O O . SER A 1 94 ? 4.937 -7.707 2.098 1.00 88.62 94 SER A O 1
ATOM 742 N N . ALA A 1 95 ? 6.439 -9.250 1.492 1.00 86.94 95 ALA A N 1
ATOM 743 C CA . ALA A 1 95 ? 5.474 -10.353 1.548 1.00 86.94 95 ALA A CA 1
ATOM 744 C C . ALA A 1 95 ? 4.939 -10.556 2.979 1.00 86.94 95 ALA A C 1
ATOM 746 O O . ALA A 1 95 ? 3.750 -10.804 3.176 1.00 86.94 95 ALA A O 1
ATOM 747 N N . GLN A 1 96 ? 5.808 -10.368 3.977 1.00 89.88 96 GLN A N 1
ATOM 748 C CA . GLN A 1 96 ? 5.444 -10.414 5.389 1.00 89.88 96 GLN A CA 1
ATOM 749 C C . GLN A 1 96 ? 4.428 -9.324 5.746 1.00 89.88 96 GLN A C 1
ATOM 751 O O . GLN A 1 96 ? 3.434 -9.622 6.411 1.00 89.88 96 GLN A O 1
ATOM 756 N N . ARG A 1 97 ? 4.624 -8.087 5.262 1.00 91.38 97 ARG A N 1
ATOM 757 C CA . ARG A 1 97 ? 3.641 -7.012 5.431 1.00 91.38 97 ARG A CA 1
ATOM 758 C C . ARG A 1 97 ? 2.290 -7.421 4.855 1.00 91.38 97 ARG A C 1
ATOM 760 O O . ARG A 1 97 ? 1.298 -7.400 5.568 1.00 91.38 97 ARG A O 1
ATOM 767 N N . SER A 1 98 ? 2.261 -7.895 3.610 1.00 90.88 98 SER A N 1
ATOM 768 C CA . SER A 1 98 ? 1.028 -8.356 2.944 1.00 90.88 98 SER A CA 1
ATOM 769 C C . SER A 1 98 ? 0.245 -9.376 3.775 1.00 90.88 98 SER A C 1
ATOM 771 O O . SER A 1 98 ? -0.974 -9.274 3.899 1.00 90.88 98 SER A O 1
ATOM 773 N N . GLN A 1 99 ? 0.943 -10.338 4.377 1.00 91.19 99 GLN A N 1
ATOM 774 C CA . GLN A 1 99 ? 0.325 -11.382 5.187 1.00 91.19 99 GLN A CA 1
ATOM 775 C C . GLN A 1 99 ? -0.280 -10.841 6.489 1.00 91.19 99 GLN A C 1
ATOM 777 O O . GLN A 1 99 ? -1.415 -11.175 6.826 1.00 91.19 99 GLN A O 1
ATOM 782 N N . VAL A 1 100 ? 0.461 -10.009 7.224 1.00 94.81 100 VAL A N 1
ATOM 783 C CA . VAL A 1 100 ? -0.011 -9.456 8.503 1.00 94.81 100 VAL A CA 1
ATOM 784 C C . VAL A 1 100 ? -1.180 -8.494 8.288 1.00 94.81 100 VAL A C 1
ATOM 786 O O . VAL A 1 100 ? -2.133 -8.506 9.063 1.00 94.81 100 VAL A O 1
ATOM 789 N N . GLU A 1 101 ? -1.162 -7.707 7.213 1.00 95.25 101 GLU A N 1
ATOM 790 C CA . GLU A 1 101 ? -2.237 -6.760 6.896 1.00 95.25 101 GLU A CA 1
ATOM 791 C C . GLU A 1 101 ? -3.553 -7.458 6.536 1.00 95.25 101 GLU A C 1
ATOM 793 O O . GLU A 1 101 ? -4.626 -6.949 6.878 1.00 95.25 101 GLU A O 1
ATOM 798 N N . GLU A 1 102 ? -3.472 -8.618 5.876 1.00 93.12 102 GLU A N 1
ATOM 799 C CA . GLU A 1 102 ? -4.621 -9.479 5.578 1.00 93.12 102 GLU A CA 1
ATOM 800 C C . GLU A 1 102 ? -5.178 -10.111 6.861 1.00 93.12 102 GLU A C 1
ATOM 802 O O . GLU A 1 102 ? -6.383 -10.053 7.103 1.00 93.12 102 GLU A O 1
ATOM 807 N N . GLN A 1 103 ? -4.305 -10.639 7.731 1.00 94.94 103 GLN A N 1
ATOM 808 C CA . GLN A 1 103 ? -4.713 -11.158 9.043 1.00 94.94 103 GLN A CA 1
ATOM 809 C C . GLN A 1 103 ? -5.395 -10.076 9.885 1.00 94.94 103 GLN A C 1
ATOM 811 O O . GLN A 1 103 ? -6.427 -10.335 10.502 1.00 94.94 103 GLN A O 1
ATOM 816 N N . LEU A 1 104 ? -4.855 -8.854 9.876 1.00 96.50 104 LEU A N 1
ATOM 817 C CA . LEU A 1 104 ? -5.448 -7.719 10.572 1.00 96.50 104 LEU A CA 1
ATOM 818 C C . LEU A 1 104 ? -6.823 -7.357 9.997 1.00 96.50 104 LEU A C 1
ATOM 820 O O . LEU A 1 104 ? -7.760 -7.185 10.771 1.00 96.50 104 LEU A O 1
ATOM 824 N N . SER A 1 105 ? -6.979 -7.303 8.667 1.00 94.81 105 SER A N 1
ATOM 825 C CA . SER A 1 105 ? -8.288 -7.061 8.031 1.00 94.81 105 SER A CA 1
ATOM 826 C C . SER A 1 105 ? -9.317 -8.121 8.455 1.00 94.81 105 SER A C 1
ATOM 828 O O . SER A 1 105 ? -10.438 -7.788 8.840 1.00 94.81 105 SER A O 1
ATOM 830 N N . GLY A 1 106 ? -8.917 -9.398 8.481 1.00 94.38 106 GLY A N 1
ATOM 831 C CA . GLY A 1 106 ? -9.753 -10.494 8.974 1.00 94.38 106 GLY A CA 1
ATOM 832 C C . GLY A 1 106 ? -10.151 -10.337 10.445 1.00 94.38 106 GLY A C 1
ATOM 833 O O . GLY A 1 106 ? -11.329 -10.454 10.779 1.00 94.38 106 GLY A O 1
ATOM 834 N N . ALA A 1 107 ? -9.199 -10.009 11.321 1.00 95.31 107 ALA A N 1
ATOM 835 C CA . ALA A 1 107 ? -9.464 -9.806 12.745 1.00 95.31 107 ALA A CA 1
ATOM 836 C C . ALA A 1 107 ? -10.413 -8.623 13.003 1.00 95.31 107 ALA A C 1
ATOM 838 O O . ALA A 1 107 ? -11.314 -8.727 13.833 1.00 95.31 107 ALA A O 1
ATOM 839 N N . VAL A 1 108 ? -10.265 -7.523 12.257 1.00 94.25 108 VAL A N 1
ATOM 840 C CA . VAL A 1 108 ? -11.161 -6.358 12.346 1.00 94.25 108 VAL A CA 1
ATOM 841 C C . VAL A 1 108 ? -12.575 -6.708 11.884 1.00 94.25 108 VAL A C 1
ATOM 843 O O . VAL A 1 108 ? -13.539 -6.334 12.550 1.00 94.25 108 VAL A O 1
ATOM 846 N N . ARG A 1 109 ? -12.724 -7.469 10.792 1.00 93.56 109 ARG A N 1
ATOM 847 C CA . ARG A 1 109 ? -14.040 -7.958 10.342 1.00 93.56 109 ARG A CA 1
ATOM 848 C C . ARG A 1 109 ? -14.699 -8.843 11.398 1.00 93.56 109 ARG A C 1
ATOM 850 O O . ARG A 1 109 ? -15.865 -8.630 11.713 1.00 93.56 109 ARG A O 1
ATOM 857 N N . ASN A 1 110 ? -13.949 -9.777 11.982 1.00 93.50 110 ASN A N 1
ATOM 858 C CA . ASN A 1 110 ? -14.454 -10.652 13.042 1.00 93.50 110 ASN A CA 1
ATOM 859 C C . ASN A 1 110 ? -14.896 -9.853 14.276 1.00 93.50 110 ASN A C 1
ATOM 861 O O . ASN A 1 110 ? -15.957 -10.127 14.829 1.00 93.50 110 ASN A O 1
ATOM 865 N N . LEU A 1 111 ? -14.127 -8.830 14.664 1.00 92.56 111 LEU A N 1
ATOM 866 C CA . LEU A 1 111 ? -14.492 -7.922 15.750 1.00 92.56 111 LEU A CA 1
ATOM 867 C C . LEU A 1 111 ? -15.785 -7.152 15.445 1.00 92.56 111 LEU A C 1
ATOM 869 O O . LEU A 1 111 ? -16.628 -7.006 16.318 1.00 92.56 111 LEU A O 1
ATOM 873 N N . ILE A 1 11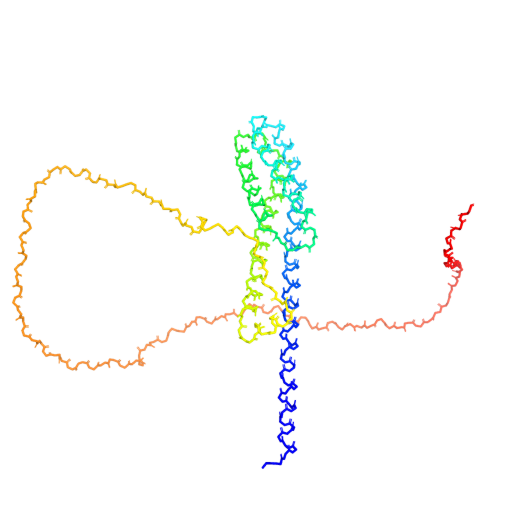2 ? -15.971 -6.669 14.215 1.00 91.12 112 ILE A N 1
ATOM 874 C CA . ILE A 1 112 ? -17.206 -5.976 13.818 1.00 91.12 112 ILE A CA 1
ATOM 875 C C . ILE A 1 112 ? -18.418 -6.915 13.891 1.00 91.12 112 ILE A C 1
ATOM 877 O O . ILE A 1 112 ? -19.482 -6.493 14.339 1.00 91.12 112 ILE A O 1
ATOM 881 N N . VAL A 1 113 ? -18.256 -8.180 13.492 1.00 91.06 113 VAL A N 1
ATOM 882 C CA . VAL A 1 113 ? -19.316 -9.196 13.573 1.00 91.06 113 VAL A CA 1
ATOM 883 C C . VAL A 1 113 ? -19.654 -9.538 15.027 1.00 91.06 113 VAL A C 1
ATOM 885 O O . VAL A 1 113 ? -20.830 -9.661 15.359 1.00 91.06 113 VAL A O 1
ATOM 888 N N . SER A 1 114 ? -18.667 -9.638 15.927 1.00 89.38 114 SER A N 1
ATOM 889 C CA . SER A 1 114 ? -18.944 -9.978 17.333 1.00 89.38 114 SER A CA 1
ATOM 890 C C . SER A 1 114 ? -19.780 -8.917 18.059 1.00 89.38 114 SER A C 1
ATOM 892 O O . SER A 1 114 ? -20.515 -9.242 18.991 1.00 89.38 114 SER A O 1
ATOM 894 N N . VAL A 1 115 ? -19.773 -7.666 17.583 1.00 89.81 115 VAL A N 1
ATOM 895 C CA . VAL A 1 115 ? -20.617 -6.585 18.123 1.00 89.81 115 VAL A CA 1
ATOM 896 C C . VAL A 1 115 ? -22.117 -6.832 17.923 1.00 89.81 115 VAL A C 1
ATOM 898 O O . VAL A 1 115 ? -22.927 -6.276 18.664 1.00 89.81 115 VAL A O 1
ATOM 901 N N . GLU A 1 116 ? -22.530 -7.708 17.003 1.00 90.19 116 GLU A N 1
ATOM 902 C CA . GLU A 1 116 ? -23.950 -8.050 16.829 1.00 90.19 116 GLU A CA 1
ATOM 903 C C . GLU A 1 116 ? -24.586 -8.657 18.087 1.00 90.19 116 GLU A C 1
ATOM 905 O O . GLU A 1 116 ? -25.785 -8.478 18.312 1.00 90.19 116 GLU A O 1
ATOM 910 N N . ALA A 1 117 ? -23.784 -9.306 18.936 1.00 92.56 117 ALA A N 1
ATOM 911 C CA . ALA A 1 117 ? -24.226 -9.859 20.213 1.00 92.56 117 ALA A CA 1
ATOM 912 C C . ALA A 1 117 ? -24.459 -8.793 21.305 1.00 92.56 117 ALA A C 1
ATOM 914 O O . ALA A 1 117 ? -24.991 -9.119 22.367 1.00 92.56 117 ALA A O 1
ATOM 915 N N . TYR A 1 118 ? -24.093 -7.528 21.059 1.00 94.44 118 TYR A N 1
ATOM 916 C CA . TYR A 1 118 ? -24.104 -6.442 22.043 1.00 94.44 118 TYR A CA 1
ATOM 917 C C . TYR A 1 118 ? -24.962 -5.252 21.561 1.00 94.44 118 TYR A C 1
ATOM 919 O O . TYR A 1 118 ? -24.434 -4.295 20.984 1.00 94.44 118 TYR A O 1
ATOM 927 N N . PRO A 1 119 ? -26.289 -5.260 21.810 1.00 93.75 119 PRO A N 1
ATOM 928 C CA . PRO A 1 119 ? -27.212 -4.227 21.326 1.00 93.75 119 PRO A CA 1
ATOM 929 C C . PRO A 1 119 ? -26.845 -2.799 21.751 1.00 93.75 119 PRO A C 1
ATOM 931 O O . PRO A 1 119 ? -26.915 -1.879 20.935 1.00 93.75 119 PRO A O 1
ATOM 934 N N . ASP A 1 120 ? -26.397 -2.617 22.996 1.00 92.38 120 ASP A N 1
ATOM 935 C CA . ASP A 1 120 ? -26.010 -1.301 23.519 1.00 92.38 120 ASP A CA 1
ATOM 936 C C . ASP A 1 120 ? -24.832 -0.711 22.732 1.00 92.38 120 ASP A C 1
ATOM 938 O O . ASP A 1 120 ? -24.868 0.453 22.331 1.00 92.38 120 ASP A O 1
ATOM 942 N N . LEU A 1 121 ? -23.824 -1.534 22.421 1.00 93.25 121 LEU A N 1
ATOM 943 C CA . LEU A 1 121 ? -22.670 -1.138 21.612 1.00 93.25 121 LEU A CA 1
ATOM 944 C C . LEU A 1 121 ? -23.065 -0.858 20.157 1.00 93.25 121 LEU A C 1
ATOM 946 O O . LEU A 1 121 ? -22.607 0.122 19.573 1.00 93.25 121 LEU A O 1
ATOM 950 N N . LYS A 1 122 ? -23.971 -1.664 19.590 1.00 91.31 122 LYS A N 1
ATOM 951 C CA . LYS A 1 122 ? -24.513 -1.462 18.237 1.00 91.31 122 LYS A CA 1
ATOM 952 C C . LYS A 1 122 ? -25.238 -0.121 18.086 1.00 91.31 122 LYS A C 1
ATOM 954 O O . LYS A 1 122 ? -25.257 0.441 16.997 1.00 91.31 122 LYS A O 1
ATOM 959 N N . SER A 1 123 ? -25.822 0.391 19.167 1.00 92.62 123 SER A N 1
ATOM 960 C CA . SER A 1 123 ? -26.480 1.704 19.200 1.00 92.62 123 SER A CA 1
ATOM 961 C C . SER A 1 123 ? -25.556 2.860 19.607 1.00 92.62 123 SER A C 1
ATOM 963 O O . SER A 1 123 ? -25.972 4.019 19.607 1.00 92.62 123 SER A O 1
ATOM 965 N N . ASN A 1 124 ? -24.301 2.577 19.965 1.00 94.31 124 ASN A N 1
ATOM 966 C CA . ASN A 1 124 ? -23.374 3.598 20.427 1.00 94.31 124 ASN A CA 1
ATOM 967 C C . ASN A 1 124 ? -22.872 4.451 19.249 1.00 94.31 124 ASN A C 1
ATOM 969 O O . ASN A 1 124 ? -22.183 3.968 18.352 1.00 94.31 124 ASN A O 1
ATOM 973 N N . GLN A 1 125 ? -23.165 5.752 19.284 1.00 95.19 125 GLN A N 1
ATOM 974 C CA . GLN A 1 125 ? -22.819 6.680 18.201 1.00 95.19 125 GLN A CA 1
ATOM 975 C C . GLN A 1 125 ? -21.305 6.796 17.945 1.00 95.19 125 GLN A C 1
ATOM 977 O O . GLN A 1 125 ? -20.896 6.925 16.792 1.00 95.19 125 GLN A O 1
ATOM 982 N N . ASN A 1 126 ? -20.466 6.720 18.987 1.00 92.31 126 ASN A N 1
ATOM 983 C CA . ASN A 1 126 ? -19.008 6.761 18.828 1.00 92.31 126 ASN A CA 1
ATOM 984 C C . ASN A 1 126 ? -18.499 5.490 18.140 1.00 92.31 126 ASN A C 1
ATOM 986 O O . ASN A 1 126 ? -17.658 5.566 17.244 1.00 92.31 126 ASN A O 1
ATOM 990 N N . PHE A 1 127 ? -19.045 4.330 18.518 1.00 95.38 127 PHE A N 1
ATOM 991 C CA . PHE A 1 127 ? -18.727 3.061 17.871 1.00 95.38 127 PHE A CA 1
ATOM 992 C C . PHE A 1 127 ? -19.152 3.057 16.399 1.00 95.38 127 PHE A C 1
ATOM 994 O O . PHE A 1 127 ? -18.340 2.728 15.540 1.00 95.38 127 PHE A O 1
ATOM 1001 N N . LEU A 1 128 ? -20.382 3.478 16.088 1.00 95.62 128 LEU A N 1
ATOM 1002 C CA . LEU A 1 128 ? -20.884 3.543 14.711 1.00 95.62 128 LEU A CA 1
ATOM 1003 C C . LEU A 1 128 ? -20.037 4.473 13.830 1.00 95.62 128 LEU A C 1
ATOM 1005 O O . LEU A 1 128 ? -19.736 4.136 12.684 1.00 95.62 128 LEU A O 1
ATOM 1009 N N . ALA A 1 129 ? -19.591 5.612 14.368 1.00 96.25 129 ALA A N 1
ATOM 1010 C CA . ALA A 1 129 ? -18.688 6.516 13.661 1.00 96.25 129 ALA A CA 1
ATOM 1011 C C . ALA A 1 129 ? -17.320 5.866 13.376 1.00 96.25 129 ALA A C 1
ATOM 1013 O O . ALA A 1 129 ? -16.832 5.941 12.248 1.00 96.25 129 ALA A O 1
ATOM 1014 N N . LEU A 1 130 ? -16.717 5.195 14.366 1.00 96.00 130 LEU A N 1
ATOM 1015 C CA . LEU A 1 130 ? -15.447 4.474 14.199 1.00 96.00 130 LEU A CA 1
ATOM 1016 C C . LEU A 1 130 ? -15.575 3.309 13.212 1.00 96.00 130 LEU A C 1
ATOM 1018 O O . LEU A 1 130 ? -14.719 3.141 12.346 1.00 96.00 130 LEU A O 1
ATOM 1022 N N . GLN A 1 131 ? -16.656 2.534 13.309 1.00 95.12 131 GLN A N 1
ATOM 1023 C CA . GLN A 1 131 ? -16.963 1.444 12.390 1.00 95.12 131 GLN A CA 1
ATOM 1024 C C . GLN A 1 131 ? -17.076 1.967 10.955 1.00 95.12 131 GLN A C 1
ATOM 1026 O O . GLN A 1 131 ? -16.435 1.418 10.064 1.00 95.12 131 GLN A O 1
ATOM 1031 N N . SER A 1 132 ? -17.826 3.051 10.730 1.00 96.12 132 SER A N 1
ATOM 1032 C CA . SER A 1 132 ? -17.963 3.652 9.400 1.00 96.12 132 SER A CA 1
ATOM 1033 C C . SER A 1 132 ? -16.617 4.105 8.831 1.00 96.12 132 SER A C 1
ATOM 1035 O O . SER A 1 132 ? -16.341 3.855 7.661 1.00 96.12 132 SER A O 1
ATOM 1037 N N . GLN A 1 133 ? -15.770 4.748 9.642 1.00 96.94 133 GLN A N 1
ATOM 1038 C CA . GLN A 1 133 ? -14.436 5.180 9.207 1.00 96.94 133 GLN A CA 1
ATOM 1039 C C . GLN A 1 133 ? -13.531 3.991 8.878 1.00 96.94 133 GLN A C 1
ATOM 1041 O O . GLN A 1 133 ? -12.783 4.041 7.902 1.00 96.94 133 GLN A O 1
ATOM 1046 N N . LEU A 1 134 ? -13.597 2.917 9.667 1.00 96.06 134 LEU A N 1
ATOM 1047 C CA . LEU A 1 134 ? -12.830 1.700 9.413 1.00 96.06 134 LEU A CA 1
ATOM 1048 C C . LEU A 1 134 ? -13.294 0.985 8.148 1.00 96.06 134 LEU A C 1
ATOM 1050 O O . LEU A 1 134 ? -12.445 0.595 7.358 1.00 96.06 134 LEU A O 1
ATOM 1054 N N . VAL A 1 135 ? -14.603 0.857 7.919 1.00 95.00 135 VAL A N 1
ATOM 1055 C CA . VAL A 1 135 ? -15.142 0.271 6.680 1.00 95.00 135 VAL A CA 1
ATOM 1056 C C . VAL A 1 135 ? -14.687 1.080 5.466 1.00 95.00 135 VAL A C 1
ATOM 1058 O O . VAL A 1 135 ? -14.154 0.508 4.521 1.00 95.00 135 VAL A O 1
ATOM 1061 N N . GLU A 1 136 ? -14.792 2.411 5.523 1.00 97.25 136 GLU A N 1
ATOM 1062 C CA . GLU A 1 136 ? -14.296 3.283 4.452 1.00 97.25 136 GLU A CA 1
ATOM 1063 C C . GLU A 1 136 ? -12.787 3.092 4.213 1.00 97.25 136 GLU A C 1
ATOM 1065 O O . GLU A 1 136 ? -12.329 3.037 3.071 1.00 97.25 136 GLU A O 1
ATOM 1070 N N . THR A 1 137 ? -12.008 2.961 5.289 1.00 97.19 137 THR A N 1
ATOM 1071 C CA . THR A 1 137 ? -10.561 2.722 5.217 1.00 97.19 137 THR A CA 1
ATOM 1072 C C . THR A 1 137 ? -10.257 1.354 4.590 1.00 97.19 137 THR A C 1
ATOM 1074 O O . THR A 1 137 ? -9.408 1.264 3.707 1.00 97.19 137 THR A O 1
ATOM 1077 N N . GLU A 1 138 ? -10.973 0.292 4.970 1.00 94.94 138 GLU A N 1
ATOM 1078 C CA . GLU A 1 138 ? -10.825 -1.052 4.387 1.00 94.94 138 GLU A CA 1
ATOM 1079 C C . GLU A 1 138 ? -11.175 -1.075 2.894 1.00 94.94 138 GLU A C 1
ATOM 1081 O O . GLU A 1 138 ? -10.446 -1.677 2.101 1.00 94.94 138 GLU A O 1
ATOM 1086 N N . ASP A 1 139 ? -12.231 -0.372 2.482 1.00 95.44 139 ASP A N 1
ATOM 1087 C CA . ASP A 1 139 ? -12.606 -0.251 1.071 1.00 95.44 139 ASP A CA 1
ATOM 1088 C C . ASP A 1 139 ? -11.532 0.494 0.266 1.00 95.44 139 ASP A C 1
ATOM 1090 O O . ASP A 1 139 ? -11.171 0.084 -0.845 1.00 95.44 139 ASP A O 1
ATOM 1094 N N . ARG A 1 140 ? -10.964 1.571 0.824 1.00 96.94 140 ARG A N 1
ATOM 1095 C CA . ARG A 1 140 ? -9.850 2.311 0.210 1.00 96.94 140 ARG A CA 1
ATOM 1096 C C . ARG A 1 140 ? -8.586 1.457 0.113 1.00 96.94 140 ARG A C 1
ATOM 1098 O O . ARG A 1 140 ? -7.964 1.444 -0.948 1.00 96.94 140 ARG A O 1
ATOM 1105 N N . ILE A 1 141 ? -8.250 0.683 1.148 1.00 95.69 141 ILE A N 1
ATOM 1106 C CA . ILE A 1 141 ? -7.137 -0.282 1.124 1.00 95.69 141 ILE A CA 1
ATOM 1107 C C . ILE A 1 141 ? -7.368 -1.339 0.038 1.00 95.69 141 ILE A C 1
ATOM 1109 O O . ILE A 1 141 ? -6.463 -1.619 -0.748 1.00 95.69 141 ILE A O 1
ATOM 1113 N N . ALA A 1 142 ? -8.570 -1.917 -0.044 1.00 93.62 142 ALA A N 1
ATOM 1114 C CA . ALA A 1 142 ? -8.898 -2.949 -1.025 1.00 93.62 142 ALA A CA 1
ATOM 1115 C C . ALA A 1 142 ? -8.811 -2.423 -2.467 1.00 93.62 142 ALA A C 1
ATOM 1117 O O . ALA A 1 142 ? -8.229 -3.076 -3.340 1.00 93.62 142 ALA A O 1
ATOM 1118 N N . ASN A 1 143 ? -9.339 -1.225 -2.721 1.00 94.50 143 ASN A N 1
ATOM 1119 C CA . ASN A 1 143 ? -9.238 -0.570 -4.023 1.00 94.50 143 ASN A CA 1
ATOM 1120 C C . ASN A 1 143 ? -7.791 -0.190 -4.360 1.00 94.50 143 ASN A C 1
ATOM 1122 O O . ASN A 1 143 ? -7.318 -0.476 -5.463 1.00 94.50 143 ASN A O 1
ATOM 1126 N N . GLY A 1 144 ? -7.063 0.382 -3.399 1.00 95.19 144 GLY A N 1
ATOM 1127 C CA . GLY A 1 144 ? -5.652 0.728 -3.542 1.00 95.19 144 GLY A CA 1
ATOM 1128 C C . GLY A 1 144 ? -4.783 -0.495 -3.841 1.00 95.19 144 GLY A C 1
ATOM 1129 O O . GLY A 1 144 ? -3.943 -0.439 -4.735 1.00 95.19 144 GLY A O 1
ATOM 1130 N N . ARG A 1 145 ? -5.049 -1.639 -3.196 1.00 94.62 145 ARG A N 1
ATOM 1131 C CA . ARG A 1 145 ? -4.418 -2.938 -3.495 1.00 94.62 145 ARG A CA 1
ATOM 1132 C C . ARG A 1 145 ? -4.586 -3.351 -4.945 1.00 94.62 145 ARG A C 1
ATOM 1134 O O . ARG A 1 145 ? -3.606 -3.689 -5.605 1.00 94.62 145 ARG A O 1
ATOM 1141 N N . ARG A 1 146 ? -5.822 -3.315 -5.451 1.00 94.62 146 ARG A N 1
ATOM 1142 C CA . ARG A 1 146 ? -6.122 -3.667 -6.848 1.00 94.62 146 ARG A CA 1
ATOM 1143 C C . ARG A 1 146 ? -5.381 -2.749 -7.814 1.00 94.62 146 ARG A C 1
ATOM 1145 O O . ARG A 1 146 ? -4.784 -3.230 -8.772 1.00 94.62 146 ARG A O 1
ATOM 1152 N N . TYR A 1 147 ? -5.387 -1.447 -7.538 1.00 95.88 147 TYR A N 1
ATOM 1153 C CA . TYR A 1 147 ? -4.701 -0.456 -8.362 1.00 95.88 147 TYR A CA 1
ATOM 1154 C C . TYR A 1 147 ? -3.175 -0.635 -8.344 1.00 95.88 147 TYR A C 1
ATOM 1156 O O . TYR A 1 147 ? -2.545 -0.684 -9.400 1.00 95.88 147 TYR A O 1
ATOM 1164 N N . TYR A 1 148 ? -2.583 -0.820 -7.163 1.00 96.62 148 TYR A N 1
ATOM 1165 C CA . TYR A 1 148 ? -1.164 -1.125 -6.997 1.00 96.62 148 TYR A CA 1
ATOM 1166 C C . TYR A 1 148 ? -0.769 -2.399 -7.755 1.00 96.62 148 TYR A C 1
ATOM 1168 O O . TYR A 1 148 ? 0.152 -2.367 -8.573 1.00 96.62 148 TYR A O 1
ATOM 1176 N N . ASN A 1 149 ? -1.505 -3.499 -7.567 1.00 95.56 149 ASN A N 1
ATOM 1177 C CA . ASN A 1 149 ? -1.222 -4.769 -8.239 1.00 95.56 149 ASN A CA 1
ATOM 1178 C C . ASN A 1 149 ? -1.367 -4.655 -9.763 1.00 95.56 149 ASN A C 1
ATOM 1180 O O . ASN A 1 149 ? -0.561 -5.228 -10.491 1.00 95.56 149 ASN A O 1
ATOM 1184 N N . ALA A 1 150 ? -2.328 -3.876 -10.269 1.00 96.31 150 ALA A N 1
ATOM 1185 C CA . ALA A 1 150 ? -2.447 -3.609 -11.702 1.00 96.31 150 ALA A CA 1
ATOM 1186 C C . ALA A 1 150 ? -1.218 -2.863 -12.258 1.00 96.31 150 ALA A C 1
ATOM 1188 O O . ALA A 1 150 ? -0.704 -3.219 -13.321 1.00 96.31 150 ALA A O 1
ATOM 1189 N N . ASN A 1 151 ? -0.697 -1.875 -11.523 1.00 97.00 151 ASN A N 1
ATOM 1190 C CA . ASN A 1 151 ? 0.520 -1.153 -11.903 1.00 97.00 151 ASN A CA 1
ATOM 1191 C C . ASN A 1 151 ? 1.758 -2.060 -11.869 1.00 97.00 151 ASN A C 1
ATOM 1193 O O . ASN A 1 151 ? 2.578 -2.020 -12.790 1.00 97.00 151 ASN A O 1
ATOM 1197 N N . VAL A 1 152 ? 1.874 -2.907 -10.840 1.00 96.56 152 VAL A N 1
ATOM 1198 C CA . VAL A 1 152 ? 2.929 -3.925 -10.730 1.00 96.56 152 VAL A CA 1
ATOM 1199 C C . VAL A 1 152 ? 2.857 -4.904 -11.898 1.00 96.56 152 VAL A C 1
ATOM 1201 O O . VAL A 1 152 ? 3.887 -5.176 -12.511 1.00 96.56 152 VAL A O 1
ATOM 1204 N N . ALA A 1 153 ? 1.663 -5.376 -12.265 1.00 96.31 153 ALA A N 1
ATOM 1205 C CA . ALA A 1 153 ? 1.473 -6.259 -13.412 1.00 96.31 153 ALA A CA 1
ATOM 1206 C C . ALA A 1 153 ? 1.936 -5.602 -14.714 1.00 96.31 153 ALA A C 1
ATOM 1208 O O . ALA A 1 153 ? 2.783 -6.160 -15.408 1.00 96.31 153 ALA A O 1
ATOM 1209 N N . ALA A 1 154 ? 1.460 -4.389 -15.009 1.00 96.88 154 ALA A N 1
ATOM 1210 C CA . ALA A 1 154 ? 1.832 -3.668 -16.225 1.00 96.88 154 ALA A CA 1
ATOM 1211 C C . ALA A 1 154 ? 3.350 -3.426 -16.326 1.00 96.88 154 ALA A C 1
ATOM 1213 O O . ALA A 1 154 ? 3.953 -3.601 -17.388 1.00 96.88 154 ALA A O 1
ATOM 1214 N N . TYR A 1 155 ? 3.986 -3.051 -15.216 1.00 97.62 155 TYR A N 1
ATOM 1215 C CA . TYR A 1 155 ? 5.432 -2.859 -15.149 1.00 97.62 155 TYR A CA 1
ATOM 1216 C C . TYR A 1 155 ? 6.202 -4.176 -15.305 1.00 97.62 155 TYR A C 1
ATOM 1218 O O . TYR A 1 155 ? 7.125 -4.243 -16.115 1.00 97.62 155 TYR A O 1
ATOM 1226 N N . ASN A 1 156 ? 5.802 -5.233 -14.596 1.00 96.69 156 ASN A N 1
ATOM 1227 C CA . ASN A 1 156 ? 6.438 -6.548 -14.671 1.00 96.69 156 ASN A CA 1
ATOM 1228 C C . ASN A 1 156 ? 6.335 -7.142 -16.080 1.00 96.69 156 ASN A C 1
ATOM 1230 O O . ASN A 1 156 ? 7.336 -7.619 -16.610 1.00 96.69 156 ASN A O 1
ATOM 1234 N N . THR A 1 157 ? 5.175 -7.025 -16.735 1.00 96.88 157 THR A N 1
ATOM 1235 C CA . THR A 1 157 ? 5.010 -7.406 -18.144 1.00 96.88 157 THR A CA 1
ATOM 1236 C C . THR A 1 157 ? 5.996 -6.656 -19.032 1.00 96.88 157 THR A C 1
ATOM 1238 O O . THR A 1 157 ? 6.610 -7.257 -19.910 1.00 96.88 157 THR A O 1
ATOM 1241 N N . LYS A 1 158 ? 6.209 -5.357 -18.800 1.00 95.38 158 LYS A N 1
ATOM 1242 C CA . LYS A 1 158 ? 7.173 -4.566 -19.573 1.00 95.38 158 LYS A CA 1
ATOM 1243 C C . LYS A 1 158 ? 8.626 -4.982 -19.318 1.00 95.38 158 LYS A C 1
ATOM 1245 O O . LYS A 1 158 ? 9.423 -4.971 -20.254 1.00 95.38 158 LYS A O 1
ATOM 1250 N N . VAL A 1 159 ? 8.969 -5.349 -18.083 1.00 96.75 159 VAL A N 1
ATOM 1251 C CA . VAL A 1 159 ? 10.298 -5.882 -17.731 1.00 96.75 159 VAL A CA 1
ATOM 1252 C C . VAL A 1 159 ? 10.572 -7.193 -18.475 1.00 96.75 159 VAL A C 1
ATOM 1254 O O . VAL A 1 159 ? 11.694 -7.420 -18.912 1.00 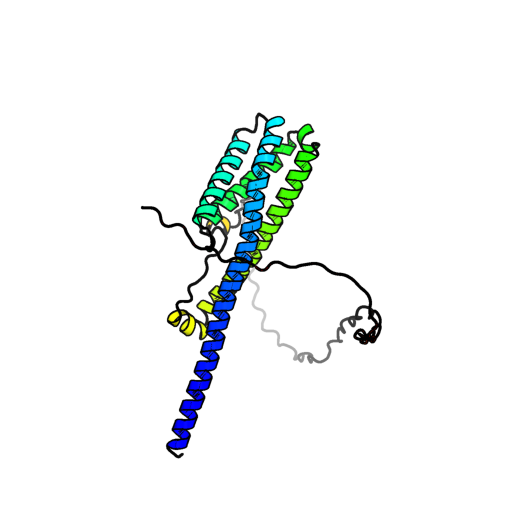96.75 159 VAL A O 1
ATOM 1257 N N . GLU A 1 160 ? 9.550 -8.024 -18.682 1.00 96.31 160 GLU A N 1
ATOM 1258 C CA . GLU A 1 160 ? 9.690 -9.347 -19.308 1.00 96.31 160 GLU A CA 1
ATOM 1259 C C . GLU A 1 160 ? 9.501 -9.348 -20.834 1.00 96.31 160 GLU A C 1
ATOM 1261 O O . GLU A 1 160 ? 9.982 -10.251 -21.518 1.00 96.31 160 GLU A O 1
ATOM 1266 N N . SER A 1 161 ? 8.829 -8.341 -21.393 1.00 95.62 161 SER A N 1
ATOM 1267 C CA . SER A 1 161 ? 8.490 -8.295 -22.822 1.00 95.62 161 SER A CA 1
ATOM 1268 C C . SER A 1 161 ? 9.679 -7.918 -23.707 1.00 95.62 161 SER A C 1
ATOM 1270 O O . SER A 1 161 ? 10.453 -7.019 -23.388 1.00 95.62 161 SER A O 1
ATOM 1272 N N . VAL A 1 162 ? 9.784 -8.539 -24.883 1.00 95.06 162 VAL A N 1
ATOM 1273 C CA . VAL A 1 162 ? 10.728 -8.132 -25.939 1.00 95.06 162 VAL A CA 1
ATOM 1274 C C . VAL A 1 162 ? 10.131 -6.957 -26.729 1.00 95.06 162 VAL A C 1
ATOM 1276 O O . VAL A 1 162 ? 8.947 -7.006 -27.064 1.00 95.06 162 VAL A O 1
ATOM 1279 N N . PRO A 1 163 ? 10.908 -5.908 -27.072 1.00 92.38 163 PRO A N 1
ATOM 1280 C CA . PRO A 1 163 ? 12.354 -5.746 -26.848 1.00 92.38 163 PRO A CA 1
ATOM 1281 C C . PRO A 1 163 ? 12.735 -5.029 -25.538 1.00 92.38 163 PRO A C 1
ATOM 1283 O O . PRO A 1 163 ? 13.918 -4.791 -25.293 1.00 92.38 163 PRO A O 1
ATOM 1286 N N . SER A 1 164 ? 11.769 -4.645 -24.700 1.00 94.25 164 SER A N 1
ATOM 1287 C CA . SER A 1 164 ? 12.025 -3.837 -23.501 1.00 94.25 164 SER A CA 1
ATOM 1288 C C . SER A 1 164 ? 12.839 -4.560 -22.420 1.00 94.25 164 SER A C 1
ATOM 1290 O O . SER A 1 164 ? 13.556 -3.895 -21.674 1.00 94.25 164 SER A O 1
ATOM 1292 N N . ASN A 1 165 ? 12.812 -5.892 -22.378 1.00 95.50 165 ASN A N 1
ATOM 1293 C CA . ASN A 1 165 ? 13.602 -6.734 -21.476 1.00 95.50 165 ASN A CA 1
ATOM 1294 C C . ASN A 1 165 ? 15.124 -6.559 -21.631 1.00 95.50 165 ASN A C 1
ATOM 1296 O O . ASN A 1 165 ? 15.854 -6.659 -20.649 1.00 95.50 165 ASN A O 1
ATOM 1300 N N . ILE A 1 166 ? 15.609 -6.240 -22.835 1.00 94.94 166 ILE A N 1
ATOM 1301 C CA . ILE A 1 166 ? 17.033 -5.968 -23.087 1.00 94.94 166 ILE A CA 1
ATOM 1302 C C . ILE A 1 166 ? 17.453 -4.703 -22.334 1.00 94.94 166 ILE A C 1
ATOM 1304 O O . ILE A 1 166 ? 18.434 -4.705 -21.593 1.00 94.94 166 ILE A O 1
ATOM 1308 N N . ILE A 1 167 ? 16.672 -3.628 -22.482 1.00 94.50 167 ILE A N 1
ATOM 1309 C CA . ILE A 1 167 ? 16.912 -2.366 -21.774 1.00 94.50 167 ILE A CA 1
ATOM 1310 C C . ILE A 1 167 ? 16.721 -2.556 -20.268 1.00 94.50 167 ILE A C 1
ATOM 1312 O O . ILE A 1 167 ? 17.502 -2.014 -19.489 1.00 94.50 167 ILE A O 1
ATOM 1316 N N . ALA A 1 168 ? 15.733 -3.356 -19.855 1.00 94.19 168 ALA A N 1
ATOM 1317 C CA . ALA A 1 168 ? 15.520 -3.687 -18.452 1.00 94.19 168 ALA A CA 1
ATOM 1318 C C . ALA A 1 168 ? 16.744 -4.373 -17.831 1.00 94.19 168 ALA A C 1
ATOM 1320 O O . ALA A 1 168 ? 17.187 -3.961 -16.764 1.00 94.19 168 ALA A O 1
ATOM 1321 N N . GLY A 1 169 ? 17.328 -5.359 -18.519 1.00 94.62 169 GLY A N 1
ATOM 1322 C CA . GLY A 1 169 ? 18.524 -6.063 -18.057 1.00 94.62 169 GLY A CA 1
ATOM 1323 C C . GLY A 1 169 ? 19.752 -5.156 -17.971 1.00 94.62 169 GLY A C 1
ATOM 1324 O O . GLY A 1 169 ? 20.430 -5.150 -16.949 1.00 94.62 169 GLY A O 1
ATOM 1325 N N . ILE A 1 170 ? 20.008 -4.346 -19.006 1.00 93.31 170 ILE A N 1
ATOM 1326 C CA . ILE A 1 170 ? 21.166 -3.431 -19.046 1.00 93.31 170 ILE A CA 1
ATOM 1327 C C . ILE A 1 170 ? 21.060 -2.342 -17.967 1.00 93.31 170 ILE A C 1
ATOM 1329 O O . ILE A 1 170 ? 22.064 -1.967 -17.370 1.00 93.31 170 ILE A O 1
ATOM 1333 N N . ALA A 1 171 ? 19.855 -1.825 -17.714 1.00 93.69 171 ALA A N 1
ATOM 1334 C CA . ALA A 1 171 ? 19.618 -0.739 -16.764 1.00 93.69 171 ALA A CA 1
ATOM 1335 C C . ALA A 1 171 ? 19.139 -1.211 -15.374 1.00 93.69 171 ALA A C 1
ATOM 1337 O O . ALA A 1 171 ? 18.711 -0.386 -14.567 1.00 93.69 171 ALA A O 1
ATOM 1338 N N . HIS A 1 172 ? 19.199 -2.518 -15.088 1.00 94.50 172 HIS A N 1
ATOM 1339 C CA . HIS A 1 172 ? 18.806 -3.124 -13.808 1.00 94.50 172 HIS A CA 1
ATOM 1340 C C . HIS A 1 172 ? 17.367 -2.780 -13.359 1.00 94.50 172 HIS A C 1
ATOM 1342 O O . HIS A 1 172 ? 17.085 -2.484 -12.190 1.00 94.50 172 HIS A O 1
ATOM 1348 N N . PHE A 1 173 ? 16.419 -2.810 -14.300 1.00 95.69 173 PHE A N 1
ATOM 1349 C CA . PHE A 1 173 ? 14.993 -2.761 -13.986 1.00 95.69 173 PHE A CA 1
ATOM 1350 C C . PHE A 1 173 ? 14.483 -4.139 -13.567 1.00 95.69 173 PHE A C 1
ATOM 1352 O O . PHE A 1 173 ? 14.154 -4.978 -14.398 1.00 95.69 173 PHE A O 1
ATOM 1359 N N . GLU A 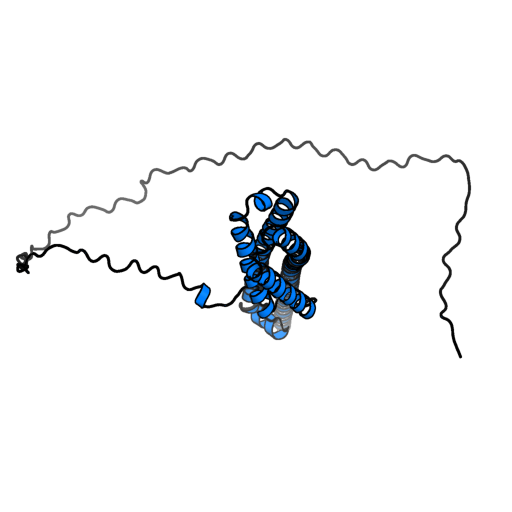1 174 ? 14.406 -4.354 -12.258 1.00 93.69 174 GLU A N 1
ATOM 1360 C CA . GLU A 1 174 ? 13.863 -5.576 -11.657 1.00 93.69 174 GLU A CA 1
ATOM 1361 C C . GLU A 1 174 ? 12.339 -5.536 -11.530 1.00 93.69 174 GLU A C 1
ATOM 1363 O O . GLU A 1 174 ? 11.746 -4.451 -11.523 1.00 93.69 174 GLU A O 1
ATOM 1368 N N . LYS A 1 175 ? 11.720 -6.718 -11.404 1.00 94.19 175 LYS A N 1
ATOM 1369 C CA . LYS A 1 175 ? 10.281 -6.879 -11.157 1.00 94.19 175 LYS A CA 1
ATOM 1370 C C . LYS A 1 175 ? 9.898 -6.320 -9.787 1.00 94.19 175 LYS A C 1
ATOM 1372 O O . LYS A 1 175 ? 10.620 -6.489 -8.812 1.00 94.19 175 LYS A O 1
ATOM 1377 N N . ALA A 1 176 ? 8.729 -5.700 -9.717 1.00 92.69 176 ALA A N 1
ATOM 1378 C CA . ALA A 1 176 ? 8.124 -5.277 -8.464 1.00 92.69 176 ALA A CA 1
ATOM 1379 C C . ALA A 1 176 ? 7.311 -6.419 -7.832 1.00 92.69 176 ALA A C 1
ATOM 1381 O O . ALA A 1 176 ? 6.737 -7.260 -8.534 1.00 92.69 176 ALA A O 1
ATOM 1382 N N . THR A 1 177 ? 7.257 -6.428 -6.502 1.00 91.12 177 THR A N 1
ATOM 1383 C CA . THR A 1 177 ? 6.481 -7.385 -5.700 1.00 91.12 177 THR A CA 1
ATOM 1384 C C . THR A 1 177 ? 5.005 -6.992 -5.683 1.00 91.12 177 THR A C 1
ATOM 1386 O O . THR A 1 177 ? 4.688 -5.813 -5.608 1.00 91.12 177 THR A O 1
ATOM 1389 N N . TYR A 1 178 ? 4.090 -7.959 -5.744 1.00 92.25 178 TYR A N 1
ATOM 1390 C CA . TYR A 1 178 ? 2.658 -7.693 -5.568 1.00 92.25 178 TYR A CA 1
ATOM 1391 C C . TYR A 1 178 ? 2.288 -7.555 -4.085 1.00 92.25 178 TYR A C 1
ATOM 1393 O O . TYR A 1 178 ? 2.898 -8.193 -3.230 1.00 92.25 178 TYR A O 1
ATOM 1401 N N . PHE A 1 179 ? 1.244 -6.779 -3.789 1.00 91.75 179 PHE A N 1
ATOM 1402 C CA . PHE A 1 179 ? 0.678 -6.633 -2.448 1.00 91.75 179 PHE A CA 1
ATOM 1403 C C . PHE A 1 179 ? -0.522 -7.574 -2.290 1.00 91.75 179 PHE A C 1
ATOM 1405 O O . PHE A 1 179 ? -1.697 -7.187 -2.279 1.00 91.75 179 PHE A O 1
ATOM 1412 N N . GLU A 1 180 ? -0.216 -8.865 -2.258 1.00 82.88 180 GLU A N 1
ATOM 1413 C CA . GLU A 1 180 ? -1.169 -9.946 -2.046 1.00 82.88 180 GLU A CA 1
ATOM 1414 C C . GLU A 1 180 ? -0.472 -11.163 -1.446 1.00 82.88 180 GLU A C 1
ATOM 1416 O O . GLU A 1 180 ? 0.738 -11.349 -1.589 1.00 82.88 180 GLU A O 1
ATOM 1421 N N . VAL A 1 181 ? -1.250 -12.010 -0.777 1.00 62.56 181 VAL A N 1
ATOM 1422 C CA . VAL A 1 181 ? -0.746 -13.305 -0.341 1.00 62.56 181 VAL A CA 1
ATOM 1423 C C . VAL A 1 181 ? -0.661 -14.203 -1.575 1.00 62.56 181 VAL A C 1
ATOM 1425 O O . VAL A 1 181 ? -1.678 -14.584 -2.154 1.00 62.56 181 VAL A O 1
ATOM 1428 N N . ASN A 1 182 ? 0.560 -14.560 -1.972 1.00 51.25 182 ASN A N 1
ATOM 1429 C CA . ASN A 1 182 ? 0.803 -15.695 -2.860 1.00 51.25 182 ASN A CA 1
ATOM 1430 C C . ASN A 1 182 ? 0.558 -16.993 -2.079 1.00 51.25 182 ASN A C 1
ATOM 1432 O O . ASN A 1 182 ? 1.500 -17.726 -1.795 1.00 51.25 182 ASN A O 1
ATOM 1436 N N . ASP A 1 183 ? -0.689 -17.256 -1.690 1.00 42.84 183 ASP A N 1
ATOM 1437 C CA . ASP A 1 183 ? -1.062 -18.564 -1.168 1.00 42.84 183 ASP A CA 1
ATOM 1438 C C . ASP A 1 183 ? -1.729 -19.367 -2.294 1.00 42.84 183 ASP A C 1
ATOM 1440 O O . ASP A 1 183 ? -2.864 -19.061 -2.686 1.00 42.84 183 ASP A O 1
ATOM 1444 N N . PRO A 1 184 ? -1.056 -20.381 -2.865 1.00 45.56 184 PRO A N 1
ATOM 1445 C CA . PRO A 1 184 ? -1.696 -21.290 -3.807 1.00 45.56 184 PRO A CA 1
ATOM 1446 C C . PRO A 1 184 ? -2.922 -22.006 -3.207 1.00 45.56 184 PRO A C 1
ATOM 1448 O O . PRO A 1 184 ? -3.747 -22.489 -3.982 1.00 45.56 184 PRO A O 1
ATOM 1451 N N . ALA A 1 185 ? -3.102 -22.031 -1.877 1.00 50.09 185 ALA A N 1
ATOM 1452 C CA . ALA A 1 185 ? -4.304 -22.559 -1.229 1.00 50.09 185 ALA A CA 1
ATOM 1453 C C . ALA A 1 185 ? -5.536 -21.644 -1.384 1.00 50.09 185 ALA A C 1
ATOM 1455 O O . ALA A 1 185 ? -6.646 -22.144 -1.523 1.00 50.09 185 ALA A O 1
ATOM 1456 N N . VAL A 1 186 ? -5.366 -20.316 -1.454 1.00 47.88 186 VAL A N 1
ATOM 1457 C CA . VAL A 1 186 ? -6.484 -19.354 -1.608 1.00 47.88 186 VAL A CA 1
ATOM 1458 C C . VAL A 1 186 ? -7.061 -19.369 -3.032 1.00 47.88 186 VAL A C 1
ATOM 1460 O O . VAL A 1 186 ? -8.208 -18.986 -3.252 1.00 47.88 186 VAL A O 1
ATOM 1463 N N . ARG A 1 187 ? -6.294 -19.859 -4.016 1.00 48.72 187 ARG A N 1
ATOM 1464 C CA . ARG A 1 187 ? -6.766 -20.047 -5.400 1.00 48.72 187 ARG A CA 1
ATOM 1465 C C . ARG A 1 187 ? -7.498 -21.373 -5.624 1.00 48.72 187 ARG A C 1
ATOM 1467 O O . ARG A 1 187 ? -8.025 -21.581 -6.716 1.00 48.72 187 ARG A O 1
ATOM 1474 N N . GLN A 1 188 ? -7.535 -22.268 -4.636 1.00 44.56 188 GLN A N 1
ATOM 1475 C CA . GLN A 1 188 ? -8.342 -23.480 -4.727 1.00 44.56 188 GLN A CA 1
ATOM 1476 C C . GLN A 1 188 ? -9.778 -23.125 -4.347 1.00 44.56 188 GLN A C 1
ATOM 1478 O O . GLN A 1 188 ? -10.061 -22.767 -3.205 1.00 44.56 188 GLN A O 1
ATOM 1483 N N . ALA A 1 189 ? -10.686 -23.184 -5.323 1.00 47.91 189 ALA A N 1
ATOM 1484 C CA . ALA A 1 189 ? -12.109 -23.049 -5.048 1.00 47.91 189 ALA A CA 1
ATOM 1485 C C . ALA A 1 189 ? -12.511 -24.086 -3.979 1.00 47.91 189 ALA A C 1
ATOM 1487 O O . ALA A 1 189 ? -12.103 -25.246 -4.099 1.00 47.91 189 ALA A O 1
ATOM 1488 N N . PRO A 1 190 ? -13.283 -23.705 -2.944 1.00 60.03 190 PRO A N 1
ATOM 1489 C CA . PRO A 1 190 ? -13.723 -24.651 -1.930 1.00 60.03 190 PRO A CA 1
ATOM 1490 C C . PRO A 1 190 ? -14.501 -25.786 -2.602 1.00 60.03 190 PRO A C 1
ATOM 1492 O O . PRO A 1 190 ? -15.503 -25.553 -3.281 1.00 60.03 190 PRO A O 1
ATOM 1495 N N . SER A 1 191 ? -14.025 -27.020 -2.442 1.00 56.53 191 SER A N 1
ATOM 1496 C CA . SER A 1 191 ? -14.713 -28.208 -2.933 1.00 56.53 191 SER A CA 1
ATOM 1497 C C . SER A 1 191 ? -15.927 -28.478 -2.046 1.00 56.53 191 SER A C 1
ATOM 1499 O O . SER A 1 191 ? -15.837 -29.095 -0.986 1.00 56.53 191 SER A O 1
ATOM 1501 N N . VAL A 1 192 ? -17.094 -27.991 -2.466 1.00 62.28 192 VAL A N 1
ATOM 1502 C CA . VAL A 1 192 ? -18.356 -28.329 -1.803 1.00 62.28 192 VAL A CA 1
ATOM 1503 C C . VAL A 1 192 ? -18.744 -29.744 -2.223 1.00 62.28 192 VAL A C 1
ATOM 1505 O O . VAL A 1 192 ? -19.326 -29.961 -3.283 1.00 62.28 192 VAL A O 1
ATOM 1508 N N . SER A 1 193 ? -18.385 -30.719 -1.391 1.00 68.69 193 SER A N 1
ATOM 1509 C CA . SER A 1 193 ? -18.909 -32.077 -1.496 1.00 68.69 193 SER A CA 1
ATOM 1510 C C . SER A 1 193 ? -20.284 -32.109 -0.837 1.00 68.69 193 SER A C 1
ATOM 1512 O O . SER A 1 193 ? -20.402 -32.172 0.388 1.00 68.69 193 SER A O 1
ATOM 1514 N N . PHE A 1 194 ? -21.340 -32.029 -1.644 1.00 64.06 194 PHE A N 1
ATOM 1515 C CA . PHE A 1 194 ? -22.658 -32.463 -1.199 1.00 64.06 194 PHE A CA 1
ATOM 1516 C C . PHE A 1 194 ? -22.575 -33.981 -1.093 1.00 64.06 194 PHE A C 1
ATOM 1518 O O . PHE A 1 194 ? -22.506 -34.657 -2.119 1.00 64.06 194 PHE A O 1
ATOM 1525 N N . GLY A 1 195 ? -22.470 -34.491 0.138 1.00 63.44 195 GLY A N 1
ATOM 1526 C CA . GLY A 1 195 ? -22.398 -35.923 0.404 1.00 63.44 195 GLY A CA 1
ATOM 1527 C C . GLY A 1 195 ? -23.405 -36.678 -0.457 1.00 63.44 195 GLY A C 1
ATOM 1528 O O . GLY A 1 195 ? -24.539 -36.223 -0.613 1.00 63.44 195 GLY A O 1
ATOM 1529 N N . GLU A 1 196 ? -22.934 -37.773 -1.053 1.00 61.75 196 GLU A N 1
ATOM 1530 C CA . GLU A 1 196 ? -23.681 -38.692 -1.905 1.00 61.75 196 GLU A CA 1
ATOM 1531 C C . GLU A 1 196 ? -25.133 -38.781 -1.433 1.00 61.75 196 GLU A C 1
ATOM 1533 O O . GLU A 1 196 ? -25.423 -39.317 -0.360 1.00 61.75 196 GLU A O 1
ATOM 1538 N N . ILE A 1 197 ? -26.044 -38.177 -2.202 1.00 60.53 197 ILE A N 1
ATOM 1539 C CA . ILE A 1 197 ? -27.474 -38.323 -1.965 1.00 60.53 197 ILE A CA 1
ATOM 1540 C C . ILE A 1 197 ? -27.762 -39.777 -2.312 1.00 60.53 197 ILE A C 1
ATOM 1542 O O . ILE A 1 197 ? -28.056 -40.113 -3.459 1.00 60.53 197 ILE A O 1
ATOM 1546 N N . ALA A 1 198 ? -27.596 -40.655 -1.326 1.00 52.94 198 ALA A N 1
ATOM 1547 C CA . ALA A 1 198 ? -28.024 -42.027 -1.410 1.00 52.94 198 ALA A CA 1
ATOM 1548 C C . ALA A 1 198 ? -29.533 -41.973 -1.631 1.00 52.94 198 ALA A C 1
ATOM 1550 O O . ALA A 1 198 ? -30.311 -41.758 -0.698 1.00 52.94 198 ALA A O 1
ATOM 1551 N N . TYR A 1 199 ? -29.949 -42.137 -2.885 1.00 48.41 199 TYR A N 1
ATOM 1552 C CA . TYR A 1 199 ? -31.289 -42.591 -3.193 1.00 48.41 199 TYR A CA 1
ATOM 1553 C C . TYR A 1 199 ? -31.451 -43.919 -2.458 1.00 48.41 199 TYR A C 1
ATOM 1555 O O . TYR A 1 199 ? -31.045 -44.974 -2.939 1.00 48.41 199 TYR A O 1
ATOM 1563 N N . ARG A 1 200 ? -32.028 -43.870 -1.255 1.00 54.38 200 ARG A N 1
ATOM 1564 C CA . ARG A 1 200 ? -32.646 -45.029 -0.624 1.00 54.38 200 ARG A CA 1
ATOM 1565 C C . ARG A 1 200 ? -33.922 -45.309 -1.417 1.00 54.38 200 ARG A C 1
ATOM 1567 O O . ARG A 1 200 ? -35.017 -44.988 -0.978 1.00 54.38 200 ARG A O 1
ATOM 1574 N N . GLY A 1 201 ? -33.741 -45.816 -2.632 1.00 48.72 201 GLY A N 1
ATOM 1575 C CA . GLY A 1 201 ? -34.776 -46.518 -3.362 1.00 48.72 201 GLY A CA 1
ATOM 1576 C C . GLY A 1 201 ? -34.911 -47.889 -2.723 1.00 48.72 201 GLY A C 1
ATOM 1577 O O . GLY A 1 201 ? -33.950 -48.658 -2.686 1.00 48.72 201 GLY A O 1
ATOM 1578 N N . GLU A 1 202 ? -36.080 -48.136 -2.146 1.00 47.06 202 GLU A N 1
ATOM 1579 C CA . GLU A 1 202 ? -36.562 -49.464 -1.792 1.00 47.06 202 GLU A CA 1
ATOM 1580 C C . GLU A 1 202 ? -36.307 -50.467 -2.921 1.00 47.06 202 GLU A C 1
ATOM 1582 O O . GLU A 1 202 ? -36.299 -50.124 -4.103 1.00 47.06 202 GLU A O 1
ATOM 1587 N N . GLY A 1 203 ? -36.021 -51.703 -2.516 1.00 52.22 203 GLY A N 1
ATOM 1588 C CA . GLY A 1 203 ? -35.536 -52.743 -3.400 1.00 52.22 203 GLY A CA 1
ATOM 1589 C C . GLY A 1 203 ? -36.503 -53.059 -4.531 1.00 52.22 203 GLY A C 1
ATOM 1590 O O . GLY A 1 203 ? -37.652 -53.407 -4.290 1.00 52.22 203 GLY A O 1
ATOM 1591 N N . ASP A 1 204 ? -35.965 -53.060 -5.743 1.00 46.66 204 ASP A N 1
ATOM 1592 C CA . ASP A 1 204 ? -36.443 -53.930 -6.802 1.00 46.66 204 ASP A CA 1
ATOM 1593 C C . ASP A 1 204 ? -35.246 -54.561 -7.522 1.00 46.66 204 ASP A C 1
ATOM 1595 O O . ASP A 1 204 ? -34.166 -53.984 -7.654 1.00 46.66 204 ASP A O 1
ATOM 1599 N N . GLN A 1 205 ? -35.434 -55.828 -7.866 1.00 50.03 205 GLN A N 1
ATOM 1600 C CA . GLN A 1 205 ? -34.431 -56.801 -8.298 1.00 50.03 205 GLN A CA 1
ATOM 1601 C C . GLN A 1 205 ? -33.722 -56.403 -9.611 1.00 50.03 205 GLN A C 1
ATOM 1603 O O . GLN A 1 205 ? -34.281 -55.651 -10.410 1.00 50.03 205 GLN A O 1
ATOM 1608 N N . PRO A 1 206 ? -32.523 -56.951 -9.911 1.00 44.88 206 PRO A N 1
ATOM 1609 C CA . PRO A 1 206 ? -31.859 -56.730 -11.192 1.00 44.88 206 PRO A CA 1
ATOM 1610 C C . PRO A 1 206 ? -32.626 -57.439 -12.320 1.00 44.88 206 PRO A C 1
ATOM 1612 O O . PRO A 1 206 ? -32.388 -58.605 -12.635 1.00 44.88 206 PRO A O 1
ATOM 1615 N N . GLY A 1 207 ? -33.564 -56.720 -12.933 1.00 47.88 207 GLY A N 1
ATOM 1616 C CA . GLY A 1 207 ? -34.177 -57.088 -14.201 1.00 47.88 207 GLY A CA 1
ATOM 1617 C C . GLY A 1 207 ? -33.155 -56.967 -15.330 1.00 47.88 207 GLY A C 1
ATOM 1618 O O . GLY A 1 207 ? -32.475 -55.953 -15.472 1.00 47.88 207 GLY A O 1
ATOM 1619 N N . GLN A 1 208 ? -33.029 -58.029 -16.118 1.00 44.84 208 GLN A N 1
ATOM 1620 C CA . GLN A 1 208 ? -32.152 -58.109 -17.279 1.00 44.84 208 GLN A CA 1
ATOM 1621 C C . GLN A 1 208 ? -32.460 -56.972 -18.262 1.00 44.84 208 GLN A C 1
ATOM 1623 O O . GLN A 1 208 ? -33.564 -56.885 -18.796 1.00 44.84 208 GLN A O 1
ATOM 1628 N N . PHE A 1 209 ? -31.472 -56.124 -18.546 1.00 48.06 209 PHE A N 1
ATOM 1629 C CA . PHE A 1 209 ? -31.548 -55.231 -19.696 1.00 48.06 209 PHE A CA 1
ATOM 1630 C C . PHE A 1 209 ? -31.456 -56.077 -20.970 1.00 48.06 209 PHE A C 1
ATOM 1632 O O . PHE A 1 209 ? -30.377 -56.514 -21.375 1.00 48.06 209 PHE A O 1
ATOM 1639 N N . GLN A 1 210 ? -32.607 -56.332 -21.591 1.00 52.88 210 GLN A N 1
ATOM 1640 C CA . GLN A 1 210 ? -32.696 -56.892 -22.933 1.00 52.88 210 GLN A CA 1
ATOM 1641 C C . GLN A 1 210 ? -32.025 -55.914 -23.912 1.00 52.88 210 GLN A C 1
ATOM 1643 O O . GLN A 1 210 ? -32.384 -54.737 -23.969 1.00 52.88 210 GLN A O 1
ATOM 1648 N N . GLN A 1 211 ? -31.041 -56.391 -24.677 1.00 52.03 211 GLN A N 1
ATOM 1649 C CA . GLN A 1 211 ? -30.413 -55.608 -25.744 1.00 52.03 211 GLN A CA 1
ATOM 1650 C C . GLN A 1 211 ? -31.478 -55.184 -26.775 1.00 52.03 211 GLN A C 1
ATOM 1652 O O . GLN A 1 211 ? -32.273 -56.033 -27.193 1.00 52.03 211 GLN A O 1
ATOM 1657 N N . PRO A 1 212 ? -31.513 -53.914 -27.218 1.00 48.06 212 PRO A N 1
ATOM 1658 C CA . PRO A 1 212 ? -32.380 -53.521 -28.320 1.00 48.06 212 PRO A CA 1
ATOM 1659 C C . PRO A 1 212 ? -31.944 -54.232 -29.618 1.00 48.06 212 PRO A C 1
ATOM 1661 O O . PRO A 1 212 ? -30.749 -54.467 -29.818 1.00 48.06 212 PRO A O 1
ATOM 1664 N N . PRO A 1 213 ? -32.888 -54.597 -30.506 1.00 49.12 213 PRO A N 1
ATOM 1665 C CA . PRO A 1 213 ? -32.579 -55.323 -31.732 1.00 49.12 213 PRO A CA 1
ATOM 1666 C C . PRO A 1 213 ? -31.665 -54.501 -32.646 1.00 49.12 213 PRO A C 1
ATOM 1668 O O . PRO A 1 213 ? -31.883 -53.307 -32.859 1.00 49.12 213 PRO A O 1
ATOM 1671 N N . GLN A 1 214 ? -30.649 -55.163 -33.204 1.00 52.03 214 GLN A N 1
ATOM 1672 C CA . GLN A 1 214 ? -29.756 -54.594 -34.210 1.00 52.03 214 GLN A CA 1
ATOM 1673 C C . GLN A 1 214 ? -30.585 -54.128 -35.414 1.00 52.03 214 GLN A C 1
ATOM 1675 O O . GLN A 1 214 ? -31.159 -54.944 -36.137 1.00 52.03 214 GLN A O 1
ATOM 1680 N N . GLN A 1 215 ? -30.672 -52.812 -35.617 1.00 52.97 215 GLN A N 1
ATOM 1681 C CA . GLN A 1 215 ? -31.282 -52.247 -36.815 1.00 52.97 215 GLN A CA 1
ATOM 1682 C C . GLN A 1 215 ? -30.448 -52.644 -38.032 1.00 52.97 215 GLN A C 1
ATOM 1684 O O . GLN A 1 215 ? -29.260 -52.335 -38.128 1.00 52.97 215 GLN A O 1
ATOM 1689 N N . GLN A 1 216 ? -31.101 -53.349 -38.954 1.00 55.50 216 GLN A N 1
ATOM 1690 C CA . GLN A 1 216 ? -30.599 -53.639 -40.288 1.00 55.50 216 GLN A CA 1
ATOM 1691 C C . GLN A 1 216 ? -30.205 -52.336 -40.991 1.00 55.50 216 GLN A C 1
ATOM 1693 O O . GLN A 1 216 ? -30.956 -51.361 -41.006 1.00 55.50 216 GLN A O 1
ATOM 1698 N N . SER A 1 217 ? -29.014 -52.340 -41.582 1.00 49.56 217 SER A N 1
ATOM 1699 C CA . SER A 1 217 ? -28.482 -51.271 -42.419 1.00 49.56 217 SER A CA 1
ATOM 1700 C C . SER A 1 217 ? -29.425 -50.958 -43.586 1.00 49.56 217 SER A C 1
ATOM 1702 O O . SER A 1 217 ? -29.541 -51.749 -44.524 1.00 49.56 217 SER A O 1
ATOM 1704 N N . LEU A 1 218 ? -30.073 -49.793 -43.544 1.00 54.94 218 LEU A N 1
ATOM 1705 C CA . LEU A 1 218 ? -30.739 -49.212 -44.707 1.00 54.94 218 LEU A CA 1
ATOM 1706 C C . LEU A 1 218 ? -29.684 -48.719 -45.721 1.00 54.94 218 LEU A C 1
ATOM 1708 O O . LEU A 1 218 ? -28.656 -48.176 -45.307 1.00 54.94 218 LEU A O 1
ATOM 1712 N N . PRO A 1 219 ? -29.905 -48.893 -47.038 1.00 60.62 219 PRO A N 1
ATOM 1713 C CA . PRO A 1 219 ? -29.017 -48.362 -48.070 1.00 60.62 219 PRO A CA 1
ATOM 1714 C C . PRO A 1 219 ? -29.017 -46.820 -48.082 1.00 60.62 219 PRO A C 1
ATOM 1716 O O . PRO A 1 219 ? -29.982 -46.199 -47.627 1.00 60.62 219 PRO A O 1
ATOM 1719 N N . PRO A 1 220 ? -27.952 -46.179 -48.601 1.00 52.81 220 PRO A N 1
ATOM 1720 C CA . PRO A 1 220 ? -27.817 -44.729 -48.560 1.00 52.81 220 PRO A CA 1
ATOM 1721 C C . PRO A 1 220 ? -28.904 -44.062 -49.409 1.00 52.81 220 PRO A C 1
ATOM 1723 O O . PRO A 1 220 ? -28.965 -44.250 -50.624 1.00 52.81 220 PRO A O 1
ATOM 1726 N N . ALA A 1 221 ? -29.748 -43.256 -48.765 1.00 50.59 221 ALA A N 1
ATOM 1727 C CA . ALA A 1 221 ? -30.652 -42.353 -49.458 1.00 50.59 221 ALA A CA 1
ATOM 1728 C C . ALA A 1 221 ? -29.823 -41.288 -50.196 1.00 50.59 221 ALA A C 1
ATOM 1730 O O . ALA A 1 221 ? -29.021 -40.572 -49.591 1.00 50.59 221 ALA A O 1
ATOM 1731 N N . GLN A 1 222 ? -29.997 -41.219 -51.515 1.00 56.00 222 GLN A N 1
ATOM 1732 C CA . GLN A 1 222 ? -29.432 -40.174 -52.361 1.00 56.00 222 GLN A CA 1
ATOM 1733 C C . GLN A 1 222 ? -29.987 -38.819 -51.909 1.00 56.00 222 GLN A C 1
ATOM 1735 O O . GLN A 1 222 ? -31.197 -38.659 -51.752 1.00 56.00 222 GLN A O 1
ATOM 1740 N N . ARG A 1 223 ? -29.090 -37.860 -51.662 1.00 52.12 223 ARG A N 1
ATOM 1741 C CA . ARG A 1 223 ? -29.456 -36.481 -51.324 1.00 52.12 223 ARG A CA 1
ATOM 1742 C C . ARG A 1 223 ? -30.084 -35.828 -52.562 1.00 52.12 223 ARG A C 1
ATOM 1744 O O . ARG A 1 223 ? -29.435 -35.856 -53.605 1.00 52.12 223 ARG A O 1
ATOM 1751 N N . PRO A 1 224 ? -31.286 -35.240 -52.475 1.00 49.25 224 PRO A N 1
ATOM 1752 C CA . PRO A 1 224 ? -31.724 -34.261 -53.458 1.00 49.25 224 PRO A CA 1
ATOM 1753 C C . PRO A 1 224 ? -30.799 -33.043 -53.362 1.00 49.25 224 PRO A C 1
ATOM 1755 O O . PRO A 1 224 ? -30.466 -32.605 -52.258 1.00 49.25 224 PRO A O 1
ATOM 1758 N N . ASP A 1 225 ? -30.351 -32.543 -54.509 1.00 55.56 225 ASP A N 1
ATOM 1759 C CA . ASP A 1 225 ? -29.578 -31.310 -54.633 1.00 55.56 225 ASP A CA 1
ATOM 1760 C C . ASP A 1 225 ? -30.418 -30.107 -54.177 1.00 55.56 225 ASP A C 1
ATOM 1762 O O . ASP A 1 225 ? -31.054 -29.444 -54.991 1.00 55.56 225 ASP A O 1
ATOM 1766 N N . ASP A 1 226 ? -30.410 -29.807 -52.879 1.00 50.16 226 ASP A N 1
ATOM 1767 C CA . ASP A 1 226 ? -30.882 -28.524 -52.365 1.00 50.16 226 ASP A CA 1
ATOM 1768 C C . ASP A 1 226 ? -29.678 -27.621 -52.100 1.00 50.16 226 ASP A C 1
ATOM 1770 O O . ASP A 1 226 ? -28.929 -27.730 -51.126 1.00 50.16 226 ASP A O 1
ATOM 1774 N N . GLN A 1 227 ? -29.490 -26.752 -53.084 1.00 53.22 227 GLN A N 1
ATOM 1775 C CA . GLN A 1 227 ? -28.636 -25.581 -53.118 1.00 53.22 227 GLN A CA 1
ATOM 1776 C C . GLN A 1 227 ? -28.558 -24.885 -51.748 1.00 53.22 227 GLN A C 1
ATOM 1778 O O . GLN A 1 227 ? -29.572 -24.533 -51.148 1.00 53.22 227 GLN A O 1
ATOM 1783 N N . LEU A 1 228 ? -27.330 -24.659 -51.272 1.00 53.12 228 LEU A N 1
ATOM 1784 C CA . LEU A 1 228 ? -27.048 -23.790 -50.129 1.00 53.12 228 LEU A CA 1
ATOM 1785 C C . LEU A 1 228 ? -27.753 -22.434 -50.331 1.00 53.12 228 LEU A C 1
ATOM 1787 O O . LEU A 1 228 ? -27.513 -21.795 -51.359 1.00 53.12 228 LEU A O 1
ATOM 1791 N N . PRO A 1 229 ? -28.583 -21.967 -49.382 1.00 51.16 229 PRO A N 1
ATOM 1792 C CA . PRO A 1 229 ? -29.129 -20.621 -49.434 1.00 51.16 229 PRO A CA 1
ATOM 1793 C C . PRO A 1 229 ? -28.007 -19.579 -49.373 1.00 51.16 229 PRO A C 1
ATOM 1795 O O . PRO A 1 229 ? -27.123 -19.630 -48.516 1.00 51.16 229 PRO A O 1
ATOM 1798 N N . ASP A 1 230 ? -28.074 -18.641 -50.309 1.00 48.56 230 ASP A N 1
ATOM 1799 C CA . ASP A 1 230 ? -27.240 -17.450 -50.448 1.00 48.56 230 ASP A CA 1
ATOM 1800 C C . ASP A 1 230 ? -27.138 -16.662 -49.114 1.00 48.56 230 ASP A C 1
ATOM 1802 O O . ASP A 1 230 ? -28.174 -16.395 -48.494 1.00 48.56 230 ASP A O 1
ATOM 1806 N N . PRO A 1 231 ? -25.946 -16.241 -48.634 1.00 50.97 231 PRO A N 1
ATOM 1807 C CA . PRO A 1 231 ? -25.822 -15.496 -47.376 1.00 50.97 231 PRO A CA 1
ATOM 1808 C C . PRO A 1 231 ? -26.424 -14.080 -47.410 1.00 50.97 231 PRO A C 1
ATOM 1810 O O . PRO A 1 231 ? -26.379 -13.378 -46.400 1.00 50.97 231 PRO A O 1
ATOM 1813 N N . GLN A 1 232 ? -26.967 -13.617 -48.540 1.00 50.69 232 GLN A N 1
ATOM 1814 C CA . GLN A 1 232 ? -27.405 -12.226 -48.707 1.00 50.69 232 GLN A CA 1
ATOM 1815 C C . GLN A 1 232 ? -28.853 -11.907 -48.291 1.00 50.69 232 GLN A C 1
ATOM 1817 O O . GLN A 1 232 ? -29.307 -10.786 -48.505 1.00 50.69 232 GLN A O 1
ATOM 1822 N N . ALA A 1 233 ? -29.570 -12.809 -47.615 1.00 54.31 233 ALA A N 1
ATOM 1823 C CA . ALA A 1 233 ? -30.915 -12.525 -47.097 1.00 54.31 233 ALA A CA 1
ATOM 1824 C C . ALA A 1 233 ? -31.006 -12.649 -45.567 1.00 54.31 233 ALA A C 1
ATOM 1826 O O . ALA A 1 233 ? -31.801 -13.414 -45.029 1.00 54.31 233 ALA A O 1
ATOM 1827 N N . SER A 1 234 ? -30.202 -11.868 -44.845 1.00 51.12 234 SER A N 1
ATOM 1828 C CA . SER A 1 234 ? -30.465 -11.558 -43.434 1.00 51.12 234 SER A CA 1
ATOM 1829 C C . SER A 1 234 ? -30.923 -10.104 -43.334 1.00 51.12 234 SER A C 1
ATOM 1831 O O . SER A 1 234 ? -30.160 -9.168 -43.565 1.00 51.12 234 SER A O 1
ATOM 1833 N N . GLY A 1 235 ? -32.213 -9.927 -43.036 1.00 49.16 235 GLY A N 1
ATOM 1834 C CA . GLY A 1 235 ? -32.800 -8.630 -42.719 1.00 49.16 235 GLY A CA 1
ATOM 1835 C C . GLY A 1 235 ? -32.006 -7.969 -41.597 1.00 49.16 235 GLY A C 1
ATOM 1836 O O . GLY A 1 235 ? -31.834 -8.543 -40.522 1.00 49.16 235 GLY A O 1
ATOM 1837 N N . GLY A 1 236 ? -31.469 -6.789 -41.894 1.00 44.72 236 GLY A N 1
ATOM 1838 C CA . GLY A 1 236 ? -30.573 -6.059 -41.014 1.00 44.72 236 GLY A CA 1
ATOM 1839 C C . GLY A 1 236 ? -31.229 -5.730 -39.679 1.00 44.72 236 GLY A C 1
ATOM 1840 O O . GLY A 1 236 ? -32.224 -5.012 -39.616 1.00 44.72 236 GLY A O 1
ATOM 1841 N N . TYR A 1 237 ? -30.615 -6.198 -38.598 1.00 52.34 237 TYR A N 1
ATOM 1842 C CA . TYR A 1 237 ? -30.766 -5.555 -37.303 1.00 52.34 237 TYR A CA 1
ATOM 1843 C C . TYR A 1 237 ? -30.018 -4.217 -37.359 1.00 52.34 237 TYR A C 1
ATOM 1845 O O . TYR A 1 237 ? -28.790 -4.177 -37.298 1.00 52.34 237 TYR A O 1
ATOM 1853 N N . THR A 1 238 ? -30.748 -3.111 -37.490 1.00 56.38 238 THR A N 1
ATOM 1854 C CA . THR A 1 238 ? -30.210 -1.779 -37.197 1.00 56.38 238 THR A CA 1
ATOM 1855 C C . THR A 1 238 ? -30.228 -1.579 -35.680 1.00 56.38 238 THR A C 1
ATOM 1857 O O . THR A 1 238 ? -31.317 -1.595 -35.097 1.00 56.38 238 THR A O 1
ATOM 1860 N N . PRO A 1 239 ? -29.079 -1.398 -35.008 1.00 57.69 239 PRO A N 1
ATOM 1861 C CA . PRO A 1 239 ? -29.087 -0.996 -33.607 1.00 57.69 239 PRO A CA 1
ATOM 1862 C C . PRO A 1 239 ? -29.758 0.384 -33.473 1.00 57.69 239 PRO A C 1
ATOM 1864 O O . PRO A 1 239 ? -29.630 1.211 -34.383 1.00 57.69 239 PRO A O 1
ATOM 1867 N N . PRO A 1 240 ? -30.475 0.668 -32.371 1.00 58.66 240 PRO A N 1
ATOM 1868 C CA . PRO A 1 240 ? -31.013 2.001 -32.141 1.00 58.66 240 PRO A CA 1
ATOM 1869 C C . PRO A 1 240 ? -29.864 3.015 -32.101 1.00 58.66 240 PRO A C 1
ATOM 1871 O O . PRO A 1 240 ? -28.832 2.783 -31.468 1.00 58.66 240 PRO A O 1
ATOM 1874 N N . ALA A 1 241 ? -30.039 4.136 -32.801 1.00 59.62 241 ALA A N 1
ATOM 1875 C CA . ALA A 1 241 ? -29.080 5.228 -32.792 1.00 59.62 241 ALA A CA 1
ATOM 1876 C C . ALA A 1 241 ? -28.901 5.736 -31.355 1.00 59.62 241 ALA A C 1
ATOM 1878 O O . ALA A 1 241 ? -29.872 6.117 -30.699 1.00 59.62 241 ALA A O 1
ATOM 1879 N N . TYR A 1 242 ? -27.659 5.753 -30.872 1.00 56.12 242 TYR A N 1
ATOM 1880 C CA . TYR A 1 242 ? -27.305 6.456 -29.646 1.00 56.12 242 TYR A CA 1
ATOM 1881 C C . TYR A 1 242 ? -27.694 7.929 -29.805 1.00 56.12 242 TYR A C 1
ATOM 1883 O O . TYR A 1 242 ? -27.070 8.662 -30.572 1.00 56.12 242 TYR A O 1
ATOM 1891 N N . ALA A 1 243 ? -28.726 8.364 -29.084 1.00 60.19 243 ALA A N 1
ATOM 1892 C CA . ALA A 1 243 ? -28.973 9.780 -28.886 1.00 60.19 243 ALA A CA 1
ATOM 1893 C C . ALA A 1 243 ? -27.843 10.322 -27.992 1.00 60.19 243 ALA A C 1
ATOM 1895 O O . ALA A 1 243 ? -27.670 9.823 -26.875 1.00 60.19 243 ALA A O 1
ATOM 1896 N N . PRO A 1 244 ? -27.040 11.296 -28.451 1.00 63.66 244 PRO A N 1
ATOM 1897 C CA . PRO A 1 244 ? -26.084 11.952 -27.574 1.00 63.66 244 PRO A CA 1
ATOM 1898 C C . PRO A 1 244 ? -26.840 12.684 -26.451 1.00 63.66 244 PRO A C 1
ATOM 1900 O O . PRO A 1 244 ? -27.956 13.165 -26.678 1.00 63.66 244 PRO A O 1
ATOM 1903 N N . PRO A 1 245 ? -26.264 12.795 -25.240 1.00 64.19 245 PRO A N 1
ATOM 1904 C CA . PRO A 1 245 ? -26.845 13.627 -24.194 1.00 64.19 245 PRO A CA 1
ATOM 1905 C C . PRO A 1 245 ? -26.991 15.075 -24.696 1.00 64.19 245 PRO A C 1
ATOM 1907 O O . PRO A 1 245 ? -26.179 15.520 -25.516 1.00 64.19 245 PRO A O 1
ATOM 1910 N N . PRO A 1 246 ? -28.006 15.827 -24.230 1.00 55.69 246 PRO A N 1
ATOM 1911 C CA . PRO A 1 246 ? -28.191 17.212 -24.635 1.00 55.69 246 PRO A CA 1
ATOM 1912 C C . PRO A 1 246 ? -26.921 18.010 -24.336 1.00 55.69 246 PRO A C 1
ATOM 1914 O O . PRO A 1 246 ? -26.428 18.027 -23.206 1.00 55.69 246 PRO A O 1
ATOM 1917 N N . GLN A 1 247 ? -26.389 18.670 -25.365 1.00 55.09 247 GLN A N 1
ATOM 1918 C CA . GLN A 1 247 ? -25.329 19.653 -25.203 1.00 55.09 247 GLN A CA 1
ATOM 1919 C C . GLN A 1 247 ? -25.888 20.783 -24.336 1.00 55.09 247 GLN A C 1
ATOM 1921 O O . GLN A 1 247 ? -26.762 21.532 -24.775 1.00 55.09 247 GLN A O 1
ATOM 1926 N N . GLN A 1 248 ? -25.405 20.912 -23.098 1.00 53.88 248 GLN A N 1
ATOM 1927 C CA . GLN A 1 248 ? -25.514 22.190 -22.406 1.00 53.88 248 GLN A CA 1
ATOM 1928 C C . GLN A 1 248 ? -24.798 23.214 -23.281 1.00 53.88 248 GLN A C 1
ATOM 1930 O O . GLN A 1 248 ? -23.635 23.024 -23.644 1.00 53.88 248 GLN A O 1
ATOM 1935 N N . GLY A 1 249 ? -25.543 24.239 -23.694 1.00 47.47 249 GLY A N 1
ATOM 1936 C CA . GLY A 1 249 ? -25.062 25.2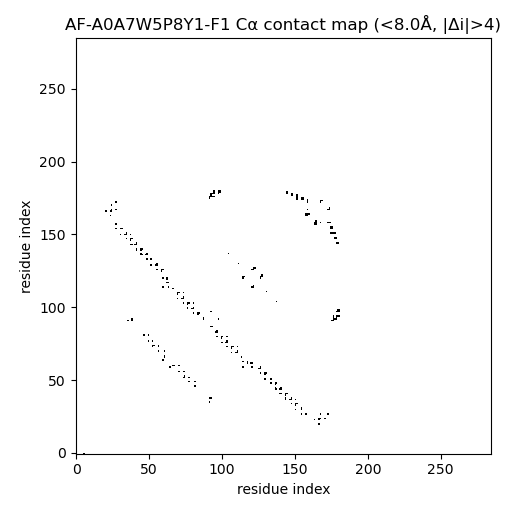69 -24.595 1.00 47.47 249 GLY A CA 1
ATOM 1937 C C . GLY A 1 249 ? -23.718 25.815 -24.133 1.00 47.47 249 GLY A C 1
ATOM 1938 O O . GLY A 1 249 ? -23.523 26.136 -22.961 1.00 47.47 249 GLY A O 1
ATOM 1939 N N . GLN A 1 250 ? -22.799 25.923 -25.085 1.00 49.47 250 GLN A N 1
ATOM 1940 C CA . GLN A 1 250 ? -21.604 26.733 -24.946 1.00 49.47 250 GLN A CA 1
ATOM 1941 C C . GLN A 1 250 ? -22.048 28.173 -24.665 1.00 49.47 250 GLN A C 1
ATOM 1943 O O . GLN A 1 250 ? -22.412 28.916 -25.575 1.00 49.47 250 GLN A O 1
ATOM 1948 N N . ALA A 1 251 ? -22.024 28.575 -23.397 1.00 50.62 251 ALA A N 1
ATOM 1949 C CA . ALA A 1 251 ? -21.784 29.969 -23.078 1.00 50.62 251 ALA A CA 1
ATOM 1950 C C . ALA A 1 251 ? -20.387 30.286 -23.631 1.00 50.62 251 ALA A C 1
ATOM 1952 O O . ALA A 1 251 ? -19.412 29.613 -23.291 1.00 50.62 251 ALA A O 1
ATOM 1953 N N . GLY A 1 252 ? -20.324 31.230 -24.569 1.00 49.31 252 GLY A N 1
ATOM 1954 C CA . GLY A 1 252 ? -19.083 31.644 -25.212 1.00 49.31 252 GLY A CA 1
ATOM 1955 C C . GLY A 1 252 ? -18.029 32.111 -24.202 1.00 49.31 252 GLY A C 1
ATOM 1956 O O . GLY A 1 252 ? -18.340 32.345 -23.032 1.00 49.31 252 GLY A O 1
ATOM 1957 N N . PRO A 1 253 ? -16.768 32.263 -24.633 1.00 51.00 253 PRO A N 1
ATOM 1958 C CA . PRO A 1 253 ? -15.711 32.737 -23.759 1.00 51.00 253 PRO A CA 1
ATOM 1959 C C . PRO A 1 253 ? -16.036 34.162 -23.304 1.00 51.00 253 PRO A C 1
ATOM 1961 O O . PRO A 1 253 ? -15.902 35.121 -24.065 1.00 51.00 253 PRO A O 1
ATOM 1964 N N . SER A 1 254 ? -16.448 34.303 -22.045 1.00 50.91 254 SER A N 1
ATOM 1965 C CA . SER A 1 254 ? -16.320 35.562 -21.322 1.00 50.91 254 SER A CA 1
ATOM 1966 C C . SER A 1 254 ? -14.852 35.962 -21.400 1.00 50.91 254 SER A C 1
ATOM 1968 O O . SER A 1 254 ? -13.978 35.260 -20.889 1.00 50.91 254 SER A O 1
ATOM 1970 N N . GLY A 1 255 ? -14.581 37.048 -22.121 1.00 44.62 255 GLY A N 1
ATOM 1971 C CA . GLY A 1 255 ? -13.244 37.586 -22.273 1.00 44.62 255 GLY A CA 1
ATOM 1972 C C . GLY A 1 255 ? -12.615 37.814 -20.905 1.00 44.62 255 GLY A C 1
ATOM 1973 O O . GLY A 1 255 ? -13.140 38.564 -20.085 1.00 44.62 255 GLY A O 1
ATOM 1974 N N . TYR A 1 256 ? -11.465 37.192 -20.674 1.00 46.38 256 TYR A N 1
ATOM 1975 C CA . TYR A 1 256 ? -10.536 37.691 -19.676 1.00 46.38 256 TYR A CA 1
ATOM 1976 C C . TYR A 1 256 ? -10.003 39.030 -20.191 1.00 46.38 256 TYR A C 1
ATOM 1978 O O . TYR A 1 256 ? -9.085 39.083 -21.008 1.00 46.38 256 TYR A O 1
ATOM 1986 N N . GLN A 1 257 ? -10.616 40.122 -19.736 1.00 51.12 257 GLN A N 1
ATOM 1987 C CA . GLN A 1 257 ? -9.988 41.434 -19.754 1.00 51.12 257 GLN A CA 1
ATOM 1988 C C . GLN A 1 257 ? -8.903 41.439 -18.669 1.00 51.12 257 GLN A C 1
ATOM 1990 O O . GLN A 1 257 ? -9.228 41.259 -17.493 1.00 51.12 257 GLN A O 1
ATOM 1995 N N . PRO A 1 258 ? -7.618 41.625 -19.018 1.00 54.09 258 PRO A N 1
ATOM 1996 C CA . PRO A 1 258 ? -6.616 41.932 -18.012 1.00 54.09 258 PRO A CA 1
ATOM 1997 C C . PRO A 1 258 ? -6.991 43.271 -17.357 1.00 54.09 258 PRO A C 1
ATOM 1999 O O . PRO A 1 258 ? -7.488 44.163 -18.055 1.00 54.09 258 PRO A O 1
ATOM 2002 N N . PRO A 1 259 ? -6.774 43.450 -16.044 1.00 49.75 259 PRO A N 1
ATOM 2003 C CA . PRO A 1 259 ? -6.975 44.750 -15.427 1.00 49.75 259 PRO A CA 1
ATOM 2004 C C . PRO A 1 259 ? -6.097 45.781 -16.145 1.00 49.75 259 PRO A C 1
ATOM 2006 O O . PRO A 1 259 ? -4.873 45.656 -16.206 1.00 49.75 259 PRO A O 1
ATOM 2009 N N . GLN A 1 260 ? -6.753 46.782 -16.736 1.00 44.97 260 GLN A N 1
ATOM 2010 C CA . GLN A 1 260 ? -6.091 47.964 -17.262 1.00 44.97 260 GLN A CA 1
ATOM 2011 C C . GLN A 1 260 ? -5.367 48.653 -16.110 1.00 44.97 260 GLN A C 1
ATOM 2013 O O . GLN A 1 260 ? -5.965 48.965 -15.081 1.00 44.97 260 GLN A O 1
ATOM 2018 N N . ASN A 1 261 ? -4.075 48.899 -16.320 1.00 49.12 261 ASN A N 1
ATOM 2019 C CA . ASN A 1 261 ? -3.291 49.853 -15.554 1.00 49.12 261 ASN A CA 1
ATOM 2020 C C . ASN A 1 261 ? -3.984 51.222 -15.605 1.00 49.12 261 ASN A C 1
ATOM 2022 O O . ASN A 1 261 ? -3.814 51.986 -16.555 1.00 49.12 261 ASN A O 1
ATOM 2026 N N . GLY A 1 262 ? -4.775 51.505 -14.573 1.00 43.00 262 GLY A N 1
ATOM 2027 C CA . GLY A 1 262 ? -5.226 52.839 -14.225 1.00 43.00 262 GLY A CA 1
ATOM 2028 C C . GLY A 1 262 ? -4.067 53.604 -13.605 1.00 43.00 262 GLY A C 1
ATOM 2029 O O . GLY A 1 262 ? -3.421 53.148 -12.665 1.00 43.00 262 GLY A O 1
ATOM 2030 N N . GLN A 1 263 ? -3.786 54.747 -14.207 1.00 41.88 263 GLN A N 1
ATOM 2031 C CA . GLN A 1 263 ? -2.705 55.660 -13.896 1.00 41.88 263 GLN A CA 1
ATOM 2032 C C . GLN A 1 263 ? -2.781 56.223 -12.466 1.00 41.88 263 GLN A C 1
ATOM 2034 O O . GLN A 1 263 ? -3.842 56.351 -11.864 1.00 41.88 263 GLN A O 1
ATOM 2039 N N . ALA A 1 264 ? -1.591 56.573 -11.981 1.00 42.97 264 ALA A N 1
ATOM 2040 C CA . ALA A 1 264 ? -1.230 57.324 -10.785 1.00 42.97 264 ALA A CA 1
ATOM 2041 C C . ALA A 1 264 ? -2.219 58.393 -10.275 1.00 42.97 264 ALA A C 1
ATOM 2043 O O . ALA A 1 264 ? -2.732 59.182 -11.063 1.00 42.97 264 ALA A O 1
ATOM 2044 N N . GLN A 1 265 ? -2.297 58.540 -8.941 1.00 44.00 265 GLN A N 1
ATOM 2045 C CA . GLN A 1 265 ? -1.863 59.748 -8.199 1.00 44.00 265 GLN A CA 1
ATOM 2046 C C . GLN A 1 265 ? -1.808 59.499 -6.663 1.00 44.00 265 GLN A C 1
ATOM 2048 O O . GLN A 1 265 ? -2.295 58.465 -6.210 1.00 44.00 265 GLN A O 1
ATOM 2053 N N . PRO A 1 266 ? -1.116 60.348 -5.864 1.00 52.84 266 PRO A N 1
ATOM 2054 C CA . PRO A 1 266 ? -0.260 59.906 -4.761 1.00 52.84 266 PRO A CA 1
ATOM 2055 C C . PRO A 1 266 ? -0.818 60.225 -3.364 1.00 52.84 266 PRO A C 1
ATOM 2057 O O . PRO A 1 266 ? -1.567 61.183 -3.187 1.00 52.84 266 PRO A O 1
ATOM 2060 N N . GLY A 1 267 ? -0.356 59.499 -2.339 1.00 36.25 267 GLY A N 1
ATOM 2061 C CA . GLY A 1 267 ? -0.562 59.921 -0.951 1.00 36.25 267 GLY A CA 1
ATOM 2062 C C . GLY A 1 267 ? -0.070 58.946 0.122 1.00 36.25 267 GLY A C 1
ATOM 2063 O O . GLY A 1 267 ? -0.785 58.021 0.468 1.00 36.25 267 GLY A O 1
ATOM 2064 N N . GLY A 1 268 ? 1.107 59.232 0.693 1.00 42.53 268 GLY A N 1
ATOM 2065 C CA . GLY A 1 268 ? 1.312 59.251 2.152 1.00 42.53 268 GLY A CA 1
ATOM 2066 C C . GLY A 1 268 ? 1.696 57.971 2.919 1.00 42.53 268 GLY A C 1
ATOM 2067 O O . GLY A 1 268 ? 0.892 57.064 3.053 1.00 42.53 268 GLY A O 1
ATOM 2068 N N . GLN A 1 269 ? 2.862 58.061 3.589 1.00 45.31 269 GLN A N 1
ATOM 2069 C CA . GLN A 1 269 ? 3.235 57.471 4.902 1.00 45.31 269 GLN A CA 1
ATOM 2070 C C . GLN A 1 269 ? 3.633 55.975 4.926 1.00 45.31 269 GLN A C 1
ATOM 2072 O O . GLN A 1 269 ? 2.809 55.098 4.734 1.00 45.31 269 GLN A O 1
ATOM 2077 N N . SER A 1 270 ? 4.923 55.602 4.986 1.00 49.41 270 SER A N 1
ATOM 2078 C CA . SER A 1 270 ? 5.949 55.704 6.059 1.00 49.41 270 SER A CA 1
ATOM 2079 C C . SER A 1 270 ? 6.027 54.464 6.971 1.00 49.41 270 SER A C 1
ATOM 2081 O O . SER A 1 270 ? 5.069 54.158 7.670 1.00 49.41 270 SER A O 1
ATOM 2083 N N . GLY A 1 271 ? 7.216 53.842 7.025 1.00 44.03 271 GLY A N 1
ATOM 2084 C CA . GLY A 1 271 ? 7.618 52.740 7.923 1.00 44.03 271 GLY A CA 1
ATOM 2085 C C . GLY A 1 271 ? 7.935 51.472 7.119 1.00 44.03 271 GLY A C 1
ATOM 2086 O O . GLY A 1 271 ? 7.084 50.997 6.388 1.00 44.03 271 GLY A O 1
ATOM 2087 N N . GLY A 1 272 ? 9.125 50.874 7.095 1.00 42.78 272 GLY A N 1
ATOM 2088 C CA . GLY A 1 272 ? 10.242 50.839 8.034 1.00 42.78 272 GLY A CA 1
ATOM 2089 C C . GLY A 1 272 ? 10.680 49.370 8.097 1.00 42.78 272 GLY A C 1
ATOM 2090 O O . GLY A 1 272 ? 10.027 48.571 8.755 1.00 42.78 272 GLY A O 1
ATOM 2091 N N . GLN A 1 273 ? 11.725 48.996 7.355 1.00 45.00 273 GLN A N 1
ATOM 2092 C CA . GLN A 1 273 ? 12.186 47.611 7.196 1.00 45.00 273 GLN A CA 1
ATOM 2093 C C . GLN A 1 273 ? 13.624 47.491 7.729 1.00 45.00 273 GLN A C 1
ATOM 2095 O O . GLN A 1 273 ? 14.496 48.207 7.236 1.00 45.00 273 GLN A O 1
ATOM 2100 N N . PRO A 1 274 ? 13.913 46.602 8.695 1.00 57.19 274 PRO A N 1
ATOM 2101 C CA . PRO A 1 274 ? 15.269 46.131 8.954 1.00 57.19 274 PRO A CA 1
ATOM 2102 C C . PRO A 1 274 ? 15.530 44.804 8.222 1.00 57.19 274 PRO A C 1
ATOM 2104 O O . PRO A 1 274 ? 14.676 43.918 8.184 1.00 57.19 274 PRO A O 1
ATOM 2107 N N . GLY A 1 275 ? 16.714 44.693 7.615 1.00 50.69 275 GLY A N 1
ATOM 2108 C CA . GLY A 1 275 ? 17.159 43.537 6.832 1.00 50.69 275 GLY A CA 1
ATOM 2109 C C . GLY A 1 275 ? 17.550 42.303 7.667 1.00 50.69 275 GLY A C 1
ATOM 2110 O O . GLY A 1 275 ? 17.668 42.388 8.889 1.00 50.69 275 GLY A O 1
ATOM 2111 N N . PRO A 1 276 ? 17.764 41.145 7.015 1.00 57.53 276 PRO A N 1
ATOM 2112 C CA . PRO A 1 276 ? 18.081 39.894 7.696 1.00 57.53 276 PRO A CA 1
ATOM 2113 C C . PRO A 1 276 ? 19.565 39.814 8.091 1.00 57.53 276 PRO A C 1
ATOM 2115 O O . PRO A 1 276 ? 20.458 39.868 7.245 1.00 57.53 276 PRO A O 1
ATOM 2118 N N . GLY A 1 277 ? 19.811 39.676 9.397 1.00 50.22 277 GLY A N 1
ATOM 2119 C CA . GLY A 1 277 ? 21.126 39.433 9.988 1.00 50.22 277 GLY A CA 1
ATOM 2120 C C . GLY A 1 277 ? 21.637 38.015 9.724 1.00 50.22 277 GLY A C 1
ATOM 2121 O O . GLY A 1 277 ? 20.885 37.043 9.788 1.00 50.22 277 GLY A O 1
ATOM 2122 N N . GLY A 1 278 ? 22.932 37.916 9.417 1.00 47.88 278 GLY A N 1
ATOM 2123 C CA . GLY A 1 278 ? 23.651 36.660 9.233 1.00 47.88 278 GLY A CA 1
ATOM 2124 C C . GLY A 1 278 ? 23.920 35.936 10.553 1.00 47.88 278 GLY A C 1
ATOM 2125 O O . GLY A 1 278 ? 24.203 36.555 11.576 1.00 47.88 278 GLY A O 1
ATOM 2126 N N . TYR A 1 279 ? 23.858 34.607 10.505 1.00 53.59 279 TYR A N 1
ATOM 2127 C CA . TYR A 1 279 ? 24.237 33.714 11.595 1.00 53.59 279 TYR A CA 1
ATOM 2128 C C . TYR A 1 279 ? 25.733 33.365 11.502 1.00 53.59 279 TYR A C 1
ATOM 2130 O O . TYR A 1 279 ? 26.183 32.822 10.494 1.00 53.59 279 TYR A O 1
ATOM 2138 N N . GLN A 1 280 ? 26.489 33.640 12.569 1.00 62.06 280 GLN A N 1
ATOM 2139 C CA . GLN A 1 280 ? 27.813 33.065 12.847 1.00 62.06 280 GLN A CA 1
ATOM 2140 C C . GLN A 1 280 ? 27.685 32.044 13.994 1.00 62.06 280 GLN A C 1
ATOM 2142 O O . GLN A 1 280 ? 27.006 32.344 14.978 1.00 62.06 280 GLN A O 1
ATOM 2147 N N . PRO A 1 281 ? 28.315 30.858 13.910 1.00 65.62 281 PRO A N 1
ATOM 2148 C CA . PRO A 1 281 ? 28.322 29.889 15.004 1.00 65.62 281 PRO A CA 1
ATOM 2149 C C . PRO A 1 281 ? 29.388 30.223 16.072 1.00 65.62 281 PRO A C 1
ATOM 2151 O O . PRO A 1 281 ? 30.439 30.774 15.733 1.00 65.62 281 PRO A O 1
ATOM 2154 N N . PRO A 1 282 ? 29.158 29.877 17.353 1.00 63.22 282 PRO A N 1
ATOM 2155 C CA . PRO A 1 282 ? 30.104 30.151 18.430 1.00 63.22 282 PRO A CA 1
ATOM 2156 C C . PRO A 1 282 ? 31.281 29.164 18.440 1.00 63.22 282 PRO A C 1
ATOM 2158 O O . PRO A 1 282 ? 31.100 27.953 18.322 1.00 63.22 282 PRO A O 1
ATOM 2161 N N . GLN A 1 283 ? 32.489 29.701 18.632 1.00 54.28 283 GLN A N 1
ATOM 2162 C CA . GLN A 1 283 ? 33.659 28.941 19.068 1.00 54.28 283 GLN A CA 1
ATOM 2163 C C . GLN A 1 283 ? 33.624 28.803 20.593 1.00 54.28 283 GLN A C 1
ATOM 2165 O O . GLN A 1 283 ? 33.400 29.789 21.295 1.00 54.28 283 GLN A O 1
ATOM 2170 N N . THR A 1 284 ? 33.888 27.603 21.098 1.00 63.38 284 THR A N 1
ATOM 2171 C CA . THR A 1 284 ? 34.208 27.364 22.508 1.00 63.38 284 THR A CA 1
ATOM 2172 C C . THR A 1 284 ? 35.537 26.625 22.583 1.00 63.38 284 THR A C 1
ATOM 2174 O O . THR A 1 284 ? 35.644 25.510 22.067 1.00 63.38 284 THR A O 1
ATOM 2177 N N . SER A 1 285 ? 36.508 27.267 23.230 1.00 58.78 285 SER A N 1
ATOM 2178 C CA . SER A 1 285 ? 37.604 26.634 23.966 1.00 58.78 285 SER A CA 1
ATOM 2179 C C . SER A 1 285 ? 37.326 26.812 25.451 1.00 58.78 285 SER A C 1
ATOM 2181 O O . SER A 1 285 ? 36.737 27.866 25.792 1.00 58.78 285 SER A O 1
#

Foldseek 3Di:
DDPVVVVVVVVVVVVVVVVVLVVLVVVLVVLVVQLLVLQVQLLVLLVVLLVLLVVLLVLCCVQCVVCVVLSVQLVVLSVVLVVQSVVCVSHADDLSNLVSSVSNVVSVVVSVVVCVVGVVSVPDPSNVVSVVSNVVSVVSNVVSLVSSQVSLVVSQCQCPDPPSVVSCVVVVPDRGDHSHNPDPVVVDDPPPPPDPPPPPDDDDDPDDDDDDDDDDDDPDDDDDPDDDDDPPPDDDDDDPDPDDDDPPDPPDDPDPDDDPPDDDDDDDDDDDDDDDDDDDDDDDD

InterPro domains:
  IPR007156 MamQ/LemA [PF04011] (38-194)
  IPR007156 MamQ/LemA [PTHR34478] (5-194)
  IPR023353 LemA-like domain superfamily [G3DSA:1.20.1440.20] (20-194)
  IPR023353 LemA-like domain superfamily [SSF140478] (28-183)

Nearest PDB structures (foldseek):
  2etd-assembly1_A  TM=8.995E-01  e=6.420E-08  Thermotoga maritima MSB8
  7p5j-assembly1_B  TM=2.331E-01  e=1.286E+00  Homo sapiens
  7p5c-assembly1_B  TM=2.176E-01  e=7.668E+00  Homo sapiens

Mean predicted aligned error: 17.82 Å

Secondary structure (DSSP, 8-state):
--HHHHHHHHHHHHHHHHHHHHHHHHHHHHHHHHHHHHHHHHHHHHHHHHHHHHHHHHHHHHH-TT-HHHHHHHHHHHHHHHHHHHHTTTSPPPHHHHHHHHHHHHHHHHHHHHGGG-HHHHT-HHHHHHHHHHHHHHHHHHHHHHHHHHHHHHHHHHHHSTTHHHHHHHTT-PPPPPSS---TTTTS---------------------PPPP----PPPPPPP---PPPTT-----PPPP-PPPP----------PPPP-------------PPPPPP-PPP--

Solvent-accessible surface area (backbone atoms on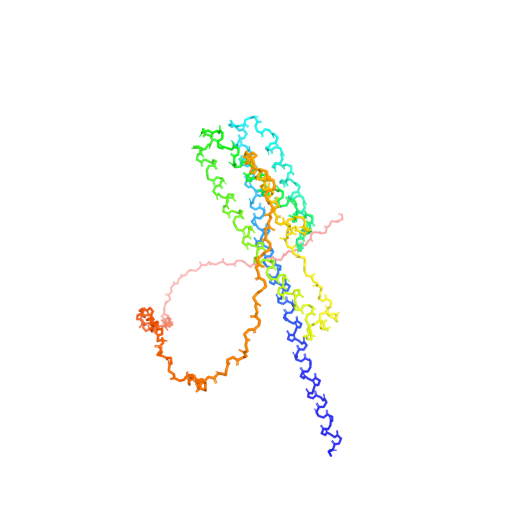ly — not comparable to full-atom values): 18058 Å² total; per-residue (Å²): 135,59,72,68,58,54,51,51,53,52,50,53,50,51,54,52,52,49,56,52,49,52,54,50,52,53,53,48,54,50,39,54,50,51,32,54,51,35,43,51,59,28,50,53,36,54,52,51,50,61,66,50,46,60,58,49,46,54,58,46,46,78,74,42,72,85,48,50,69,60,49,50,50,40,52,52,34,44,52,53,40,54,53,47,52,61,74,42,68,92,60,77,72,49,68,68,50,33,46,40,50,50,53,34,53,52,40,50,52,52,51,60,56,58,42,73,83,35,66,72,56,67,68,30,66,70,52,50,53,50,51,52,52,47,52,54,37,50,53,49,34,54,52,29,38,54,53,27,37,51,43,30,48,59,43,36,51,46,39,69,33,86,72,44,27,60,56,18,62,77,69,69,54,72,76,65,72,61,74,54,73,90,47,79,69,78,74,52,76,84,82,81,74,75,71,80,81,73,79,82,68,77,90,75,77,93,72,80,83,74,78,78,80,83,78,76,85,75,78,85,78,81,78,79,92,74,76,80,80,71,87,86,79,67,85,77,84,74,77,81,78,84,74,76,79,84,76,78,75,82,76,71,86,76,75,83,71,76,84,75,87,74,78,90,87,90,84,86,86,89,88,87,83,85,81,90,81,84,90,79,84,86,87,84,133